Protein AF-T0PVK3-F1 (afdb_monomer)

Radius of gyration: 21.03 Å; Cα contacts (8 Å, |Δi|>4): 359; chains: 1; bounding box: 51×45×70 Å

Mean predicted aligned error: 10.8 Å

Foldseek 3Di:
DDPPPPPPPPLPQDDQQDSVQFAQFKDKDFLDAPDPPDQWHDHPQFIAGPVRDTAWGKAWPDAPPDPDWTKIWIDGPSDPDIWIWTFPDDPPLFKTKIWTDRDPLDWIWMWIDTQLDQKIWIWIQDSVRDTHTAWIGGLVRNMITGGGSYRPVVVSSVSVVRSLVSVSVVLVCVLPVVLVVVVVVCVVVVDPPCVVVSVVSVVVSVVSVVVVSVVSND

Organism: Saprolegnia diclina (strain VS20) (NCBI:txid1156394)

Nearest PDB structures (foldseek):
  4orw-assembly2_B  TM=3.033E-01  e=2.486E+00  Homo sapiens

Structure (mmCIF, N/CA/C/O backbone):
data_AF-T0PVK3-F1
#
_entry.id   AF-T0PVK3-F1
#
loop_
_atom_site.group_PDB
_atom_site.id
_atom_site.type_symbol
_atom_site.label_atom_id
_atom_site.label_alt_id
_atom_site.label_comp_id
_atom_site.label_asym_id
_atom_site.label_entity_id
_atom_site.label_seq_id
_atom_site.pdbx_PDB_ins_code
_atom_site.Cartn_x
_atom_site.Cartn_y
_atom_site.Cartn_z
_atom_site.occupancy
_atom_site.B_iso_or_equiv
_atom_site.auth_seq_id
_atom_site.auth_comp_id
_atom_site.auth_asym_id
_atom_site.auth_atom_id
_atom_site.pdbx_PDB_model_num
ATOM 1 N N . MET A 1 1 ? -18.648 29.831 31.437 1.00 37.00 1 MET A N 1
ATOM 2 C CA . MET A 1 1 ? -18.320 28.408 31.214 1.00 37.00 1 MET A CA 1
ATOM 3 C C . MET A 1 1 ? -18.627 28.083 29.762 1.00 37.00 1 MET A C 1
ATOM 5 O O . MET A 1 1 ? -19.790 28.074 29.389 1.00 37.00 1 MET A O 1
ATOM 9 N N . ARG A 1 2 ? -17.603 27.965 28.909 1.00 31.58 2 ARG A N 1
ATOM 10 C CA . ARG A 1 2 ? -17.780 27.595 27.498 1.00 31.58 2 ARG A CA 1
ATOM 11 C C . ARG A 1 2 ? -17.703 26.075 27.425 1.00 31.58 2 ARG A C 1
ATOM 13 O O . ARG A 1 2 ? -16.647 25.521 27.702 1.00 31.58 2 ARG A O 1
ATOM 20 N N . CYS A 1 3 ? -18.823 25.427 27.113 1.00 31.53 3 CYS A N 1
ATOM 21 C CA . CYS A 1 3 ? -18.815 24.024 26.724 1.00 31.53 3 CYS A CA 1
ATOM 22 C C . CYS A 1 3 ? -18.006 23.936 25.429 1.00 31.53 3 CYS A C 1
ATOM 24 O O . CYS A 1 3 ? -18.431 24.458 24.398 1.00 31.53 3 CYS A O 1
ATOM 26 N N . ALA A 1 4 ? -16.810 23.356 25.506 1.00 33.84 4 ALA A N 1
ATOM 27 C CA . ALA A 1 4 ? -16.108 22.899 24.325 1.00 33.84 4 ALA A CA 1
ATOM 28 C C . ALA A 1 4 ? -16.963 21.773 23.745 1.00 33.84 4 ALA A C 1
ATOM 30 O O . ALA A 1 4 ? -17.030 20.679 24.299 1.00 33.84 4 ALA A O 1
ATOM 31 N N . VAL A 1 5 ? -17.701 22.083 22.683 1.00 35.59 5 VAL A N 1
ATOM 32 C CA . VAL A 1 5 ? -18.226 21.057 21.794 1.00 35.59 5 VAL A CA 1
ATOM 33 C C . VAL A 1 5 ? -16.986 20.440 21.170 1.00 35.59 5 VAL A C 1
ATOM 35 O O . VAL A 1 5 ? -16.404 21.010 20.248 1.00 35.59 5 VAL A O 1
ATOM 38 N N . ASP A 1 6 ? -16.532 19.326 21.742 1.00 35.56 6 ASP A N 1
ATOM 39 C CA . ASP A 1 6 ? -15.639 18.411 21.052 1.00 35.56 6 ASP A CA 1
ATOM 40 C C . ASP A 1 6 ? -16.373 18.040 19.769 1.00 35.56 6 ASP A C 1
ATOM 42 O O . ASP A 1 6 ? -17.359 17.297 19.780 1.00 35.56 6 ASP A O 1
ATOM 46 N N . ILE A 1 7 ? -15.942 18.633 18.656 1.00 38.44 7 ILE A N 1
ATOM 47 C CA . ILE A 1 7 ? -16.346 18.209 17.323 1.00 38.44 7 ILE A CA 1
ATOM 48 C C . ILE A 1 7 ? -15.680 16.851 17.157 1.00 38.44 7 ILE A C 1
ATOM 50 O O . ILE A 1 7 ? -14.566 16.719 16.658 1.00 38.44 7 ILE A O 1
ATOM 54 N N . SER A 1 8 ? -16.350 15.846 17.710 1.00 38.53 8 SER A N 1
ATOM 55 C CA . SER A 1 8 ? -16.034 14.445 17.587 1.00 38.53 8 SER A CA 1
ATOM 56 C C . SER A 1 8 ? -15.974 14.144 16.096 1.00 38.53 8 SER A C 1
ATOM 58 O O . SER A 1 8 ? -17.007 13.907 15.468 1.00 38.53 8 SER A O 1
ATOM 60 N N . ALA A 1 9 ? -14.760 14.150 15.537 1.00 44.50 9 ALA A N 1
ATOM 61 C CA . ALA A 1 9 ? -14.472 13.509 14.265 1.00 44.50 9 ALA A CA 1
ATOM 62 C C . ALA A 1 9 ? -15.161 12.135 14.288 1.00 44.50 9 ALA A C 1
ATOM 64 O O . ALA A 1 9 ? -15.082 11.462 15.331 1.00 44.50 9 ALA A O 1
ATOM 65 N N . PRO A 1 10 ? -15.900 11.763 13.228 1.00 40.53 10 PRO A N 1
ATOM 66 C CA . PRO A 1 10 ? -16.749 10.582 13.244 1.00 40.53 10 PRO A CA 1
ATOM 67 C C . PRO A 1 10 ? -15.906 9.388 13.682 1.00 40.53 10 PRO A C 1
ATOM 69 O O . PRO A 1 10 ? -14.922 9.037 13.035 1.00 40.53 10 PRO A O 1
ATOM 72 N N . ALA A 1 11 ? -16.253 8.828 14.842 1.00 51.12 11 ALA A N 1
ATOM 73 C CA . ALA A 1 11 ? -15.573 7.689 15.435 1.00 51.12 11 ALA A CA 1
ATOM 74 C C . ALA A 1 11 ? -16.023 6.425 14.699 1.00 51.12 11 ALA A C 1
ATOM 76 O O . ALA A 1 11 ? -16.715 5.575 15.252 1.00 51.12 11 ALA A O 1
ATOM 77 N N . VAL A 1 12 ? -15.693 6.333 13.412 1.00 57.34 12 VAL A N 1
ATOM 78 C CA . VAL A 1 12 ? -15.810 5.071 12.696 1.00 57.34 12 VAL A CA 1
ATOM 79 C C . VAL A 1 12 ? -14.639 4.231 13.185 1.00 57.34 12 VAL A C 1
ATOM 81 O O . VAL A 1 12 ? -13.495 4.483 12.818 1.00 57.34 12 VAL A O 1
ATOM 84 N N . SER A 1 13 ? -14.927 3.295 14.090 1.00 59.25 13 SER A N 1
ATOM 85 C CA . SER A 1 13 ? -13.967 2.261 14.460 1.00 59.25 13 SER A CA 1
ATOM 86 C C . SER A 1 13 ? -13.781 1.355 13.251 1.00 59.25 13 SER A C 1
ATOM 88 O O . SER A 1 13 ? -14.723 0.686 12.828 1.00 59.25 13 SER A O 1
ATOM 90 N N . VAL A 1 14 ? -12.592 1.377 12.663 1.00 63.25 14 VAL A N 1
ATOM 91 C CA . VAL A 1 14 ? -12.243 0.567 11.497 1.00 63.25 14 VAL A CA 1
ATOM 92 C C . VAL A 1 14 ? -11.207 -0.439 11.957 1.00 63.25 14 VAL A C 1
ATOM 94 O O . VAL A 1 14 ? -10.009 -0.200 11.832 1.00 63.25 14 VAL A O 1
ATOM 97 N N . ALA A 1 15 ? -11.693 -1.529 12.552 1.00 60.44 15 ALA A N 1
ATOM 98 C CA . ALA A 1 15 ? -10.901 -2.713 12.861 1.00 60.44 15 ALA A CA 1
ATOM 99 C C . ALA A 1 15 ? -10.861 -3.601 11.613 1.00 60.44 15 ALA A C 1
ATOM 101 O O . ALA A 1 15 ? -11.913 -3.992 11.109 1.00 60.44 15 ALA A O 1
ATOM 102 N N . VAL A 1 16 ? -9.665 -3.873 11.093 1.00 69.75 16 VAL A N 1
ATOM 103 C CA . VAL A 1 16 ? -9.482 -4.600 9.826 1.00 69.75 16 VAL A CA 1
ATOM 104 C C . VAL A 1 16 ? -8.765 -5.923 10.064 1.00 69.75 16 VAL A C 1
ATOM 106 O O . VAL A 1 16 ? -9.198 -6.953 9.564 1.00 69.75 16 VAL A O 1
ATOM 109 N N . LEU A 1 17 ? -7.682 -5.892 10.839 1.00 72.06 17 LEU A N 1
ATOM 110 C CA . LEU A 1 17 ? -6.938 -7.062 11.290 1.00 72.06 17 LEU A CA 1
ATOM 111 C C . LEU A 1 17 ? -7.389 -7.478 12.687 1.00 72.06 17 LEU A C 1
ATOM 113 O O . LEU A 1 17 ? -7.793 -8.616 12.889 1.00 72.06 17 LEU A O 1
ATOM 117 N N . ASP A 1 18 ? -7.307 -6.565 13.657 1.00 78.25 18 ASP A N 1
ATOM 118 C CA . ASP A 1 18 ? -7.618 -6.865 15.057 1.00 78.25 18 ASP A CA 1
ATOM 119 C C . ASP A 1 18 ? -7.937 -5.577 15.825 1.00 78.25 18 ASP A C 1
ATOM 121 O O . ASP A 1 18 ? -7.300 -4.536 15.643 1.00 78.25 18 ASP A O 1
ATOM 125 N N . ALA A 1 19 ? -8.913 -5.651 16.731 1.00 78.62 19 ALA A N 1
ATOM 126 C CA . ALA A 1 19 ? -9.311 -4.534 17.581 1.00 78.62 19 ALA A CA 1
ATOM 127 C C . ALA A 1 19 ? -8.162 -4.010 18.466 1.00 78.62 19 ALA A C 1
ATOM 129 O O . ALA A 1 19 ? -8.163 -2.838 18.839 1.00 78.62 19 ALA A O 1
ATOM 130 N N . ARG A 1 20 ? -7.160 -4.840 18.779 1.00 83.00 20 ARG A N 1
ATOM 131 C CA . ARG A 1 20 ? -5.982 -4.455 19.575 1.00 83.00 20 ARG A CA 1
ATOM 132 C C . ARG A 1 20 ? -5.093 -3.420 18.887 1.00 83.00 20 ARG A C 1
ATOM 134 O O . ARG A 1 20 ? -4.375 -2.699 19.572 1.00 83.00 20 ARG A O 1
ATOM 141 N N . PHE A 1 21 ? -5.150 -3.319 17.559 1.00 83.38 21 PHE A N 1
ATOM 142 C CA . PHE A 1 21 ? -4.376 -2.336 16.794 1.00 83.38 21 PHE A CA 1
ATOM 143 C C . PHE A 1 21 ? -5.151 -1.041 16.525 1.00 83.38 21 PHE A C 1
ATOM 145 O O . PHE A 1 21 ? -4.628 -0.133 15.874 1.00 83.38 21 PHE A O 1
ATOM 152 N N . VAL A 1 22 ? -6.385 -0.932 17.025 1.00 84.69 22 VAL A N 1
ATOM 153 C CA . VAL A 1 22 ? -7.201 0.274 16.900 1.00 84.69 22 VAL A CA 1
ATOM 154 C C . VAL A 1 22 ? -6.682 1.349 17.849 1.00 84.69 22 VAL A C 1
ATOM 156 O O . VAL 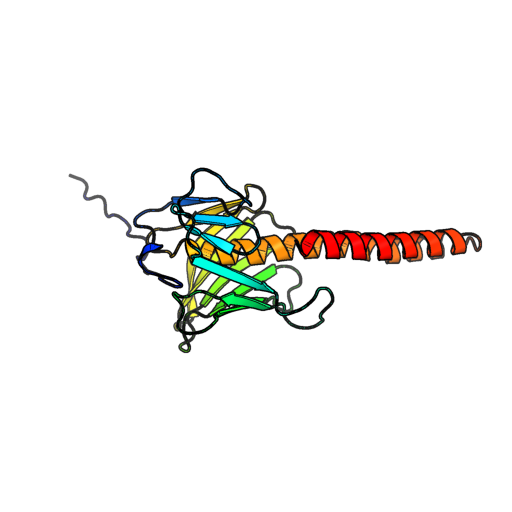A 1 22 ? -6.647 1.180 19.068 1.00 84.69 22 VAL A O 1
ATOM 159 N N . LEU A 1 23 ? -6.287 2.489 17.287 1.00 84.06 23 LEU A N 1
ATOM 160 C CA . LEU A 1 23 ? -5.708 3.577 18.067 1.00 84.06 23 LEU A CA 1
ATOM 161 C C . LEU A 1 23 ? -6.763 4.321 18.894 1.00 84.06 23 LEU A C 1
ATOM 163 O O . LEU A 1 23 ? -7.748 4.830 18.360 1.00 84.06 23 LEU A O 1
ATOM 167 N N . ALA A 1 24 ? -6.508 4.484 20.193 1.00 82.56 24 ALA A N 1
ATOM 168 C CA . ALA A 1 24 ? -7.369 5.270 21.084 1.00 82.56 24 ALA A CA 1
ATOM 169 C C . ALA A 1 24 ? -7.310 6.787 20.804 1.00 82.56 24 ALA A C 1
ATOM 171 O O . ALA A 1 24 ? -8.248 7.521 21.116 1.00 82.56 24 ALA A O 1
ATOM 172 N N . ALA A 1 25 ? -6.217 7.264 20.205 1.00 84.94 25 ALA A N 1
ATOM 173 C CA . ALA A 1 25 ? -5.981 8.668 19.892 1.00 84.94 25 ALA A CA 1
ATOM 174 C C . ALA A 1 25 ? -5.278 8.817 18.539 1.00 84.94 25 ALA A C 1
ATOM 176 O O . ALA A 1 25 ? -4.693 7.869 18.018 1.00 84.94 25 ALA A O 1
ATOM 177 N N . LYS A 1 26 ? -5.311 10.032 17.987 1.00 87.81 26 LYS A N 1
ATOM 178 C CA . LYS A 1 26 ? -4.560 10.378 16.779 1.00 87.81 26 LYS A CA 1
ATOM 179 C C . LYS A 1 26 ? -3.067 10.131 17.004 1.00 87.81 26 LYS A C 1
ATOM 181 O O . LYS A 1 26 ? -2.505 10.647 17.968 1.00 87.81 26 LYS A O 1
ATOM 186 N N . ALA A 1 27 ? -2.429 9.383 16.110 1.00 87.88 27 ALA A N 1
ATOM 187 C CA . ALA A 1 27 ? -1.014 9.036 16.225 1.00 87.88 27 ALA A CA 1
ATOM 188 C C . ALA A 1 27 ? -0.298 9.162 14.881 1.00 87.88 27 ALA A C 1
ATOM 190 O O . ALA A 1 27 ? -0.911 9.063 13.819 1.00 87.88 27 ALA A O 1
ATOM 191 N N . THR A 1 28 ? 1.015 9.382 14.928 1.00 89.38 28 THR A N 1
ATOM 192 C CA . THR A 1 28 ? 1.876 9.300 13.745 1.00 89.38 28 THR A CA 1
ATOM 193 C C . THR A 1 28 ? 2.802 8.108 13.899 1.00 89.38 28 THR A C 1
ATOM 195 O O . THR A 1 28 ? 3.539 8.031 14.876 1.00 89.38 28 THR A O 1
ATOM 198 N N . LEU A 1 29 ? 2.747 7.190 12.940 1.00 88.56 29 LEU A N 1
ATOM 199 C CA . LEU A 1 29 ? 3.542 5.965 12.911 1.00 88.56 29 LEU A CA 1
ATOM 200 C C . LEU A 1 29 ? 4.510 5.997 11.733 1.00 88.56 29 LEU A C 1
ATOM 202 O O . LEU A 1 29 ? 4.294 6.727 10.763 1.00 88.56 29 LEU A O 1
ATOM 206 N N . SER A 1 30 ? 5.575 5.205 11.809 1.00 85.62 30 SER A N 1
ATOM 207 C CA . SER A 1 30 ? 6.495 5.003 10.696 1.00 85.62 30 SER A CA 1
ATOM 208 C C . SER A 1 30 ? 6.128 3.726 9.959 1.00 85.62 30 SER A C 1
ATOM 210 O O . SER A 1 30 ? 5.816 2.701 10.552 1.00 85.62 30 SER A O 1
ATOM 212 N N . PHE A 1 31 ? 6.209 3.783 8.641 1.00 84.69 31 PHE A N 1
ATOM 213 C CA . PHE A 1 31 ? 6.270 2.606 7.789 1.00 84.69 31 PHE A CA 1
ATOM 214 C C . PHE A 1 31 ? 7.658 2.515 7.139 1.00 84.69 31 PHE A C 1
ATOM 216 O O . PHE A 1 31 ? 7.783 2.059 6.009 1.00 84.69 31 PHE A O 1
ATOM 223 N N . ALA A 1 32 ? 8.715 2.979 7.803 1.00 82.38 32 ALA A N 1
ATOM 224 C CA . ALA A 1 32 ? 10.089 2.689 7.398 1.00 82.38 32 ALA A CA 1
ATOM 225 C C . ALA A 1 32 ? 10.458 1.235 7.718 1.00 82.38 32 ALA A C 1
ATOM 227 O O . ALA A 1 32 ? 9.917 0.652 8.663 1.00 82.38 32 ALA A O 1
ATOM 228 N N . ASP A 1 33 ? 11.336 0.626 6.909 1.00 77.62 33 ASP A N 1
ATOM 229 C CA . ASP A 1 33 ? 11.856 -0.714 7.220 1.00 77.62 33 ASP A CA 1
ATOM 230 C C . ASP A 1 33 ? 12.705 -0.637 8.475 1.00 77.62 33 ASP A C 1
ATOM 232 O O . ASP A 1 33 ? 13.526 0.270 8.602 1.00 77.62 33 ASP A O 1
ATOM 236 N N . ASP A 1 34 ? 12.458 -1.569 9.397 1.00 77.81 34 ASP A N 1
ATOM 237 C CA . ASP A 1 34 ? 13.162 -1.661 10.676 1.00 77.81 34 ASP A CA 1
ATOM 238 C C . ASP A 1 34 ? 13.093 -0.364 11.509 1.00 77.81 34 ASP A C 1
ATOM 240 O O . ASP A 1 34 ? 14.043 -0.001 12.205 1.00 77.81 34 ASP A O 1
ATOM 244 N N . ALA A 1 35 ? 11.959 0.348 11.450 1.00 75.44 35 ALA A N 1
ATOM 245 C CA . ALA A 1 35 ? 11.703 1.504 12.305 1.00 75.44 35 ALA A CA 1
ATOM 246 C C . ALA A 1 35 ? 11.738 1.089 13.786 1.00 75.44 35 ALA A C 1
ATOM 248 O O . ALA A 1 35 ? 10.807 0.459 14.285 1.00 75.44 35 ALA A O 1
ATOM 249 N N . GLN A 1 36 ? 12.822 1.429 14.482 1.00 62.50 36 GLN A N 1
ATOM 250 C CA . GLN A 1 36 ? 12.965 1.153 15.909 1.00 62.50 36 GLN A CA 1
ATOM 251 C C . GLN A 1 36 ? 11.991 2.021 16.729 1.00 62.50 36 GLN A C 1
ATOM 253 O O . GLN A 1 36 ? 11.562 3.080 16.273 1.00 62.50 36 GLN A O 1
ATOM 258 N N . GLU A 1 37 ? 11.650 1.559 17.937 1.00 59.34 37 GLU A N 1
ATOM 259 C CA . GLU A 1 37 ? 10.815 2.274 18.925 1.00 59.34 37 GLU A CA 1
ATOM 260 C C . GLU A 1 37 ? 9.307 2.355 18.617 1.00 59.34 37 GLU A C 1
ATOM 262 O O . GLU A 1 37 ? 8.605 3.221 19.139 1.00 59.34 37 GLU A O 1
ATOM 267 N N . GLN A 1 38 ? 8.775 1.442 17.801 1.00 68.25 38 GLN A N 1
ATOM 268 C CA . GLN A 1 38 ? 7.344 1.404 17.476 1.00 68.25 38 GLN A CA 1
ATOM 269 C C . GLN A 1 38 ? 6.687 0.110 17.938 1.00 68.25 38 GLN A C 1
ATOM 271 O O . GLN A 1 38 ? 7.310 -0.946 17.952 1.00 68.25 38 GLN A O 1
ATOM 276 N N . SER A 1 39 ? 5.401 0.194 18.287 1.00 77.38 39 SER A N 1
ATOM 277 C CA . SER A 1 39 ? 4.595 -0.974 18.657 1.00 77.38 39 SER A CA 1
ATOM 278 C C . SER A 1 39 ? 4.328 -1.924 17.487 1.00 77.38 39 SER A C 1
ATOM 280 O O . SER A 1 39 ? 3.894 -3.051 17.702 1.00 77.38 39 SER A O 1
ATOM 282 N N . LEU A 1 40 ? 4.563 -1.463 16.257 1.00 81.94 40 LEU A N 1
ATOM 283 C CA . LEU A 1 40 ? 4.422 -2.227 15.027 1.00 81.94 40 LEU A CA 1
ATOM 284 C C . LEU A 1 40 ? 5.625 -1.949 14.128 1.00 81.94 40 LEU A C 1
ATOM 286 O O . LEU A 1 40 ? 5.878 -0.800 13.765 1.00 81.94 40 LEU A O 1
ATOM 290 N N . VAL A 1 41 ? 6.345 -3.000 13.745 1.00 83.75 41 VAL A N 1
ATOM 291 C CA . VAL A 1 41 ? 7.550 -2.911 12.913 1.00 83.75 41 VAL A CA 1
ATOM 292 C C . VAL A 1 41 ? 7.372 -3.777 11.680 1.00 83.75 41 VAL A C 1
ATOM 294 O O . VAL A 1 41 ? 7.081 -4.966 11.775 1.00 83.75 41 VAL A O 1
ATOM 297 N N . TYR A 1 42 ? 7.558 -3.189 10.501 1.00 80.62 42 TYR A N 1
ATOM 298 C CA . TYR A 1 42 ? 7.549 -3.936 9.248 1.00 80.62 42 TYR A CA 1
ATOM 299 C C . TYR A 1 42 ? 8.981 -4.213 8.798 1.00 80.62 42 TYR A C 1
ATOM 301 O O . TYR A 1 42 ? 9.765 -3.278 8.608 1.00 80.62 42 TYR A O 1
ATOM 309 N N . SER A 1 43 ? 9.301 -5.489 8.597 1.00 80.69 43 SER A N 1
ATOM 310 C CA . SER A 1 43 ? 10.592 -5.933 8.081 1.00 80.69 43 SER A CA 1
ATOM 311 C C . SER A 1 43 ? 10.462 -7.250 7.323 1.00 80.69 43 SER A C 1
ATOM 313 O O . SER A 1 43 ? 9.651 -8.110 7.659 1.00 80.69 43 SER A O 1
ATOM 315 N N . ARG A 1 44 ? 11.251 -7.415 6.253 1.00 80.44 44 ARG A N 1
ATOM 316 C CA . ARG A 1 44 ? 11.292 -8.648 5.436 1.00 80.44 44 ARG A CA 1
ATOM 317 C C . ARG A 1 44 ? 9.911 -9.172 5.019 1.00 80.44 44 ARG A C 1
ATOM 319 O O . ARG A 1 44 ? 9.684 -10.377 5.007 1.00 80.44 44 ARG A O 1
ATOM 326 N N . LYS A 1 45 ? 9.007 -8.258 4.648 1.00 82.69 45 LYS A N 1
ATOM 327 C CA . LYS A 1 45 ? 7.621 -8.545 4.227 1.00 82.69 45 LYS A CA 1
ATOM 328 C C . LYS A 1 45 ? 6.667 -8.981 5.338 1.00 82.69 45 LYS A C 1
ATOM 330 O O . LYS A 1 45 ? 5.522 -9.308 5.050 1.00 82.69 45 LYS A O 1
ATOM 335 N N . THR A 1 46 ? 7.098 -8.912 6.587 1.00 86.00 46 THR A N 1
ATOM 336 C CA . THR A 1 46 ? 6.293 -9.271 7.747 1.00 86.00 46 THR A CA 1
ATOM 337 C C . THR A 1 46 ? 6.123 -8.052 8.646 1.00 86.00 46 THR A C 1
ATOM 339 O O . THR A 1 46 ? 7.081 -7.345 8.955 1.00 86.00 46 THR A O 1
ATOM 342 N N . LEU A 1 47 ? 4.890 -7.794 9.067 1.00 88.38 47 LEU A N 1
ATOM 343 C CA . LEU A 1 47 ? 4.561 -6.870 10.140 1.00 88.38 47 LEU A CA 1
ATOM 344 C C . LEU A 1 47 ? 4.629 -7.623 11.469 1.00 88.38 47 LEU A C 1
ATOM 346 O O . LEU A 1 47 ? 4.022 -8.686 11.608 1.00 88.38 47 LEU A O 1
ATOM 350 N N . ARG A 1 48 ? 5.356 -7.069 12.436 1.00 88.94 48 ARG A N 1
ATOM 351 C CA . ARG A 1 48 ? 5.534 -7.629 13.776 1.00 88.94 48 ARG A CA 1
ATOM 352 C C . ARG A 1 48 ? 5.076 -6.653 14.848 1.00 88.94 48 ARG A C 1
ATOM 354 O O . ARG A 1 48 ? 5.146 -5.445 14.628 1.00 88.94 48 ARG A O 1
ATOM 361 N N . ASP A 1 49 ? 4.612 -7.178 15.975 1.00 87.06 49 ASP A N 1
ATOM 362 C CA . ASP A 1 49 ? 4.284 -6.385 17.164 1.00 87.06 49 ASP A CA 1
ATOM 363 C C . ASP A 1 49 ? 5.542 -6.031 17.985 1.00 87.06 49 ASP A C 1
ATOM 365 O O . ASP A 1 49 ? 6.671 -6.359 17.601 1.00 87.06 49 ASP A O 1
ATOM 369 N N . ALA A 1 50 ? 5.350 -5.324 19.103 1.00 82.38 50 ALA A N 1
ATOM 370 C CA . ALA A 1 50 ? 6.424 -4.890 19.997 1.00 82.38 50 ALA A CA 1
ATOM 371 C C . ALA A 1 50 ? 7.180 -6.074 20.622 1.00 82.38 50 ALA A C 1
ATOM 373 O O . ALA A 1 50 ? 8.375 -5.984 20.901 1.00 82.38 50 ALA A O 1
ATOM 374 N N . GLU A 1 51 ? 6.479 -7.187 20.825 1.00 83.25 51 GLU A N 1
ATOM 375 C CA . GLU A 1 51 ? 6.997 -8.441 21.358 1.00 83.25 51 GLU A CA 1
ATOM 376 C C . GLU A 1 51 ? 7.729 -9.275 20.290 1.00 83.25 51 GLU A C 1
ATOM 378 O O . GLU A 1 51 ? 8.399 -10.258 20.612 1.00 83.25 51 GLU A O 1
ATOM 383 N N . GLY A 1 52 ? 7.652 -8.866 19.021 1.00 81.50 52 GLY A N 1
ATOM 384 C CA . GLY A 1 52 ? 8.292 -9.521 17.886 1.00 81.50 52 GLY A CA 1
ATOM 385 C C . GLY A 1 52 ? 7.477 -10.662 17.275 1.00 81.50 52 GLY A C 1
ATOM 386 O O . GLY A 1 52 ? 8.001 -11.364 16.402 1.00 81.50 52 GLY A O 1
ATOM 387 N N . ASN A 1 53 ? 6.221 -10.842 17.687 1.00 85.44 53 ASN A N 1
ATOM 388 C CA . ASN A 1 53 ? 5.310 -11.805 17.086 1.00 85.44 53 ASN A CA 1
ATOM 389 C C . ASN A 1 53 ? 4.882 -11.337 15.698 1.00 85.44 53 ASN A C 1
ATOM 391 O O . ASN A 1 53 ? 4.727 -10.147 15.428 1.00 85.44 53 ASN A O 1
ATOM 395 N N . GLU A 1 54 ? 4.653 -12.295 14.810 1.00 88.44 54 GLU A N 1
ATOM 396 C CA . GLU A 1 54 ? 4.132 -12.031 13.478 1.00 88.44 54 GLU A CA 1
ATOM 397 C C . GLU A 1 54 ? 2.650 -11.640 13.538 1.00 88.44 54 GLU A C 1
ATOM 399 O O . GLU A 1 54 ? 1.801 -12.421 13.964 1.00 88.44 54 GLU A O 1
ATOM 404 N N . VAL A 1 55 ? 2.348 -10.422 13.086 1.00 88.75 55 VAL A N 1
ATOM 405 C CA . VAL A 1 55 ? 0.980 -9.902 12.971 1.00 88.75 55 VAL A CA 1
ATOM 406 C C . VAL A 1 55 ? 0.410 -10.239 11.602 1.00 88.75 55 VAL A C 1
ATOM 408 O O . VAL A 1 55 ? -0.718 -10.715 11.502 1.00 88.75 55 VAL A O 1
ATOM 411 N N . ALA A 1 56 ? 1.174 -9.986 10.541 1.00 88.88 56 ALA A N 1
ATOM 412 C CA . ALA A 1 56 ? 0.758 -10.265 9.173 1.00 88.88 56 ALA A CA 1
ATOM 413 C C . ALA A 1 56 ? 1.963 -10.353 8.235 1.00 88.88 56 ALA A C 1
ATOM 415 O O . ALA A 1 56 ? 2.929 -9.608 8.391 1.00 88.88 56 ALA A O 1
ATOM 416 N N . THR A 1 57 ? 1.866 -11.181 7.204 1.00 88.38 57 THR A N 1
ATOM 417 C CA . THR A 1 57 ? 2.838 -11.266 6.117 1.00 88.38 57 THR A CA 1
ATOM 418 C C . THR A 1 57 ? 2.217 -10.777 4.815 1.00 88.38 57 THR A C 1
ATOM 420 O O . THR A 1 57 ? 1.076 -11.089 4.482 1.00 88.38 57 THR A O 1
ATOM 423 N N . LEU A 1 58 ? 2.978 -9.972 4.078 1.00 87.44 58 LEU A N 1
ATOM 424 C CA . LEU A 1 58 ? 2.585 -9.383 2.809 1.00 87.44 58 LEU A CA 1
ATOM 425 C C . LEU A 1 58 ? 3.304 -10.093 1.662 1.00 87.44 58 LEU A C 1
ATOM 427 O O . LEU A 1 58 ? 4.532 -10.096 1.572 1.00 87.44 58 LEU A O 1
ATOM 431 N N . ARG A 1 59 ? 2.547 -10.638 0.716 1.00 85.81 59 ARG A N 1
ATOM 432 C CA . ARG A 1 59 ? 3.095 -11.318 -0.455 1.00 85.81 59 ARG A CA 1
ATOM 433 C C . ARG A 1 59 ? 2.496 -10.755 -1.731 1.00 85.81 59 ARG A C 1
ATOM 435 O O . ARG A 1 59 ? 1.292 -10.765 -1.925 1.00 85.81 59 ARG A O 1
ATOM 442 N N . ARG A 1 60 ? 3.343 -10.319 -2.658 1.00 80.00 60 ARG A N 1
ATOM 443 C CA . ARG A 1 60 ? 2.905 -9.937 -4.007 1.00 80.00 60 ARG A CA 1
ATOM 444 C C . ARG A 1 60 ? 2.554 -11.194 -4.810 1.00 80.00 60 ARG A C 1
ATOM 446 O O . ARG A 1 60 ? 3.366 -12.123 -4.8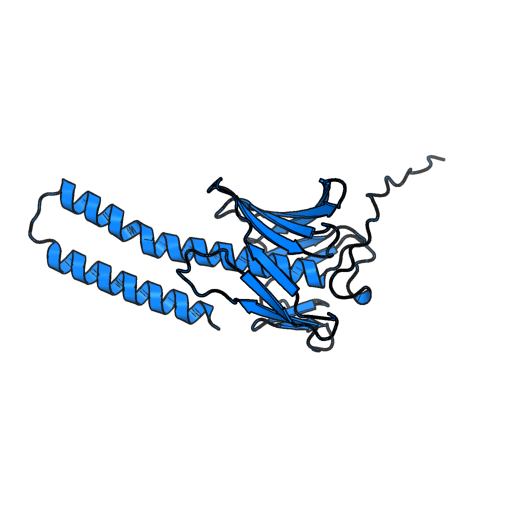50 1.00 80.00 60 ARG A O 1
ATOM 453 N N . THR A 1 61 ? 1.382 -11.234 -5.439 1.00 74.69 61 THR A N 1
ATOM 454 C CA . THR A 1 61 ? 0.937 -12.386 -6.251 1.00 74.69 61 THR A CA 1
ATOM 455 C C . THR A 1 61 ? 1.308 -12.253 -7.718 1.00 74.69 61 THR A C 1
ATOM 457 O O . THR A 1 61 ? 1.600 -13.249 -8.375 1.00 74.69 61 THR A O 1
ATOM 460 N N . THR A 1 62 ? 1.362 -11.028 -8.229 1.00 65.88 62 THR A N 1
ATOM 461 C CA . THR A 1 62 ? 1.710 -10.738 -9.622 1.00 65.88 62 THR A CA 1
ATOM 462 C C . THR A 1 62 ? 3.166 -10.288 -9.743 1.00 65.88 62 THR A C 1
ATOM 464 O O . THR A 1 62 ? 3.640 -9.454 -8.972 1.00 65.88 62 THR A O 1
ATOM 467 N N . GLY A 1 63 ? 3.897 -10.847 -10.710 1.00 53.16 63 GLY A N 1
ATOM 468 C CA . GLY A 1 63 ? 5.288 -10.476 -10.985 1.00 53.16 63 GLY A CA 1
ATOM 469 C C . GLY A 1 63 ? 5.437 -9.090 -11.625 1.00 53.16 63 GLY A C 1
ATOM 470 O O . GLY A 1 63 ? 4.484 -8.528 -12.163 1.00 53.16 63 GLY A O 1
ATOM 471 N N . VAL A 1 64 ? 6.662 -8.554 -11.596 1.00 44.66 64 VAL A N 1
ATOM 472 C CA . VAL A 1 64 ? 7.036 -7.342 -12.348 1.00 44.66 64 VAL A CA 1
ATOM 473 C C . VAL A 1 64 ? 6.826 -7.605 -13.848 1.00 44.66 64 VAL A C 1
ATOM 475 O O . VAL A 1 64 ? 7.150 -8.695 -14.316 1.00 44.66 64 VAL A O 1
ATOM 478 N N . CYS A 1 65 ? 6.289 -6.618 -14.575 1.00 39.41 65 CYS A N 1
ATOM 479 C CA . CYS A 1 65 ? 5.893 -6.689 -15.995 1.00 39.41 65 CYS A CA 1
ATOM 480 C C . CYS A 1 65 ? 4.589 -7.449 -16.301 1.00 39.41 65 CYS A C 1
ATOM 482 O O . CYS A 1 65 ? 4.335 -7.767 -17.462 1.00 39.41 65 CYS A O 1
ATOM 484 N N . SER A 1 66 ? 3.740 -7.711 -15.303 1.00 43.34 66 SER A N 1
ATOM 485 C CA . SER A 1 66 ? 2.373 -8.154 -15.585 1.00 43.34 66 SER A CA 1
ATOM 486 C C . SER A 1 66 ? 1.533 -7.000 -16.137 1.00 43.34 66 SER A C 1
ATOM 488 O O . SER A 1 66 ? 1.556 -5.899 -15.593 1.00 43.34 66 SER A O 1
ATOM 490 N N . THR A 1 67 ? 0.767 -7.253 -17.198 1.00 44.16 67 THR A N 1
ATOM 491 C CA . THR A 1 67 ? -0.293 -6.353 -17.685 1.00 44.16 67 THR A CA 1
ATOM 492 C C . THR A 1 67 ? -1.563 -6.427 -16.830 1.00 44.16 67 THR A C 1
ATOM 494 O O . THR A 1 67 ? -2.521 -5.709 -17.105 1.00 44.16 67 THR A O 1
ATOM 497 N N . SER A 1 68 ? -1.593 -7.313 -15.829 1.00 55.22 68 SER A N 1
ATOM 498 C CA . SER A 1 68 ? -2.708 -7.471 -14.898 1.00 55.22 68 SER A CA 1
ATOM 499 C C . SER A 1 68 ? -2.628 -6.491 -13.732 1.00 55.22 68 SER A C 1
ATOM 501 O O . SER A 1 68 ? -1.538 -6.064 -13.345 1.00 55.22 68 SER A O 1
ATOM 503 N N . ASP A 1 69 ? -3.779 -6.241 -13.111 1.00 66.50 69 ASP A N 1
ATOM 504 C CA . ASP A 1 69 ? -3.868 -5.496 -11.860 1.00 66.50 69 ASP A CA 1
ATOM 505 C C . ASP A 1 69 ? -2.939 -6.112 -10.808 1.00 66.50 69 ASP A C 1
ATOM 507 O O . ASP A 1 69 ? -2.958 -7.317 -10.533 1.00 66.50 69 ASP A O 1
ATOM 511 N N . GLU A 1 70 ? -2.070 -5.275 -10.253 1.00 75.69 70 GLU A N 1
ATOM 512 C CA . GLU A 1 70 ? -1.142 -5.684 -9.214 1.00 75.69 70 GLU A CA 1
ATOM 513 C C . GLU A 1 70 ? -1.914 -6.056 -7.947 1.00 75.69 70 GLU A C 1
ATOM 515 O O . GLU A 1 70 ? -2.724 -5.273 -7.453 1.00 75.69 70 GLU A O 1
ATOM 520 N N . THR A 1 71 ? -1.647 -7.243 -7.408 1.00 82.75 71 THR A N 1
ATOM 521 C CA . THR A 1 71 ? -2.328 -7.732 -6.205 1.00 82.75 71 THR A CA 1
ATOM 522 C C . THR A 1 71 ? -1.317 -8.162 -5.141 1.00 82.75 71 THR A C 1
ATOM 524 O O . THR A 1 71 ? -0.255 -8.726 -5.434 1.00 82.75 71 THR A O 1
ATOM 527 N N . PHE A 1 72 ? -1.648 -7.876 -3.883 1.00 86.25 72 PHE A N 1
ATOM 528 C CA . PHE A 1 72 ? -0.901 -8.302 -2.707 1.00 86.25 72 PHE A CA 1
ATOM 529 C C . PHE A 1 72 ? -1.809 -9.108 -1.783 1.00 86.25 72 PHE A C 1
ATOM 531 O O . PHE A 1 72 ? -2.873 -8.639 -1.391 1.00 86.25 72 PHE A O 1
ATOM 538 N N . LEU A 1 73 ? -1.360 -10.300 -1.408 1.00 88.06 73 LEU A N 1
ATOM 539 C CA . LEU A 1 73 ? -1.966 -11.114 -0.368 1.00 88.06 73 LEU A CA 1
ATOM 540 C C . LEU A 1 73 ? -1.431 -10.701 0.998 1.00 88.06 73 LEU A C 1
ATOM 542 O O . LEU A 1 73 ? -0.223 -10.546 1.187 1.00 88.06 73 LEU A O 1
ATOM 546 N N . VAL A 1 74 ? -2.348 -10.553 1.940 1.00 88.19 74 VAL A N 1
ATOM 547 C CA . VAL A 1 74 ? -2.091 -10.379 3.362 1.00 88.19 74 VAL A CA 1
ATOM 548 C C . VAL A 1 74 ? -2.484 -11.676 4.055 1.00 88.19 74 VAL A C 1
ATOM 550 O O . VAL A 1 74 ? -3.659 -12.037 4.107 1.00 88.19 74 VAL A O 1
ATOM 553 N N . GLU A 1 75 ? -1.494 -12.376 4.590 1.00 88.75 75 GLU A N 1
ATOM 554 C CA . GLU A 1 75 ? -1.675 -13.585 5.388 1.00 88.75 75 GLU A CA 1
ATOM 555 C C . GLU A 1 75 ? -1.514 -13.221 6.868 1.00 88.75 75 GLU A C 1
ATOM 557 O O . GLU A 1 75 ? -0.548 -12.569 7.253 1.00 88.75 75 GLU A O 1
ATOM 562 N N . SER A 1 76 ? -2.471 -13.601 7.710 1.00 87.00 76 SER A N 1
ATOM 563 C CA . SER A 1 76 ? -2.420 -13.361 9.154 1.00 87.00 76 SER A CA 1
ATOM 564 C C . SER A 1 76 ? -3.256 -14.412 9.870 1.00 87.00 76 SER A C 1
ATOM 566 O O . SER A 1 76 ? -4.336 -14.757 9.397 1.00 87.00 76 SER A O 1
ATOM 568 N N . ALA A 1 77 ? -2.801 -14.871 11.037 1.00 84.56 77 ALA A N 1
ATOM 569 C CA . ALA A 1 77 ? -3.594 -15.738 11.911 1.00 84.56 77 ALA A CA 1
ATOM 570 C C . ALA A 1 77 ? -4.833 -15.031 12.500 1.00 84.56 77 ALA A C 1
ATOM 572 O O . ALA A 1 77 ? -5.711 -15.686 13.055 1.00 84.56 77 ALA A O 1
ATOM 573 N N . LEU A 1 78 ? -4.894 -13.699 12.396 1.00 82.50 78 LEU A N 1
ATOM 574 C CA . LEU A 1 78 ? -6.001 -12.867 12.874 1.00 82.50 78 LEU A CA 1
ATOM 575 C C . LEU A 1 78 ? -7.116 -12.734 11.827 1.00 82.50 78 LEU A C 1
ATOM 577 O O . LEU A 1 78 ? -8.218 -12.297 12.146 1.00 82.50 78 LEU A O 1
ATOM 581 N N . LEU A 1 79 ? -6.847 -13.140 10.584 1.00 79.94 79 LEU A N 1
ATOM 582 C CA . LEU A 1 79 ? -7.825 -13.167 9.505 1.00 79.94 79 LEU A CA 1
ATOM 583 C C . LEU A 1 79 ? -8.361 -14.590 9.326 1.00 79.94 79 LEU A C 1
ATOM 585 O O . LEU A 1 79 ? -7.607 -15.559 9.340 1.00 79.94 79 LEU A O 1
ATOM 589 N N . ALA A 1 80 ? -9.669 -14.718 9.094 1.00 78.19 80 ALA A N 1
ATOM 590 C CA . ALA A 1 80 ? -10.290 -16.015 8.809 1.00 78.19 80 ALA A CA 1
ATOM 591 C C . ALA A 1 80 ? -9.797 -16.629 7.483 1.00 78.19 80 ALA A C 1
ATOM 593 O O . ALA A 1 80 ? -9.780 -17.847 7.323 1.00 78.19 80 ALA A O 1
ATOM 594 N N . GLN A 1 81 ? -9.399 -15.779 6.537 1.00 79.94 81 GLN A N 1
ATOM 595 C CA . GLN A 1 81 ? -8.837 -16.146 5.244 1.00 79.94 81 GLN A CA 1
ATOM 596 C C . GLN A 1 81 ? -7.844 -15.065 4.791 1.00 79.94 81 GLN A C 1
ATOM 598 O O . GLN A 1 81 ? -7.973 -13.918 5.231 1.00 79.94 81 GLN A O 1
ATOM 603 N N . PRO A 1 82 ? -6.875 -15.388 3.916 1.00 82.44 82 PRO A N 1
ATOM 604 C CA . PRO A 1 82 ? -5.981 -14.388 3.346 1.00 82.44 82 PRO A CA 1
ATOM 605 C C . PRO A 1 82 ? -6.771 -13.251 2.696 1.00 82.44 82 PRO A C 1
ATOM 607 O O . PRO A 1 82 ? -7.732 -13.494 1.964 1.00 82.44 82 PRO A O 1
ATOM 610 N N . ALA A 1 83 ? -6.370 -12.013 2.971 1.00 86.56 83 ALA A N 1
ATOM 611 C CA . ALA A 1 83 ? -7.013 -10.837 2.403 1.00 86.56 83 ALA A CA 1
ATOM 612 C C . ALA A 1 83 ? -6.216 -10.287 1.218 1.00 86.56 83 ALA A C 1
ATOM 614 O O . ALA A 1 83 ? -4.997 -10.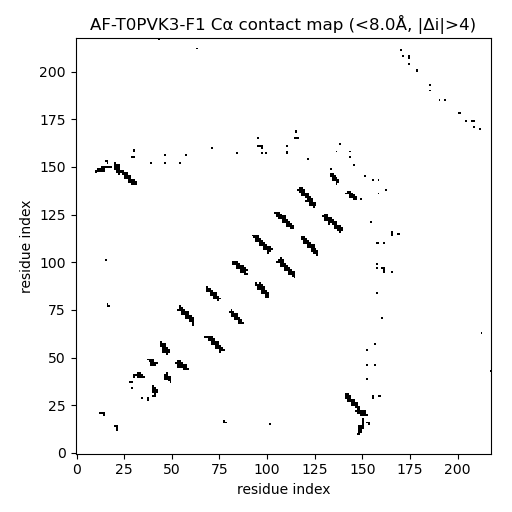426 1.154 1.00 86.56 83 ALA A O 1
ATOM 615 N N . GLU A 1 84 ? -6.903 -9.630 0.288 1.00 88.50 84 GLU A N 1
ATOM 616 C CA . GLU A 1 84 ? -6.294 -9.087 -0.925 1.00 88.50 84 GLU A CA 1
ATOM 617 C C . GLU A 1 84 ? -6.306 -7.557 -0.921 1.00 88.50 84 GLU A C 1
ATOM 619 O O . GLU A 1 84 ? -7.340 -6.910 -0.724 1.00 88.50 84 GLU A O 1
ATOM 624 N N . ILE A 1 85 ? -5.134 -6.982 -1.184 1.00 88.94 85 ILE A N 1
ATOM 625 C CA . ILE A 1 85 ? -4.952 -5.573 -1.512 1.00 88.94 85 ILE A CA 1
ATOM 626 C C . ILE A 1 85 ? -4.740 -5.490 -3.020 1.00 88.94 85 ILE A C 1
ATOM 628 O O . ILE A 1 85 ? -3.729 -5.964 -3.543 1.00 88.94 85 ILE A O 1
ATOM 632 N N . VAL A 1 86 ? -5.684 -4.863 -3.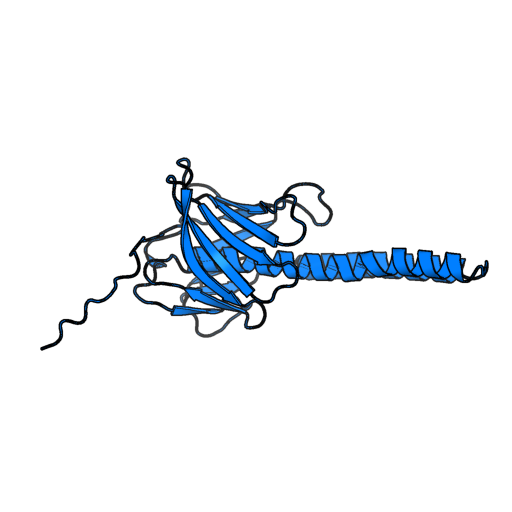711 1.00 87.62 86 VAL A N 1
ATOM 633 C CA . VAL A 1 86 ? -5.708 -4.775 -5.171 1.00 87.62 86 VAL A CA 1
ATOM 634 C C . VAL A 1 86 ? -5.355 -3.362 -5.605 1.00 87.62 86 VAL A C 1
ATOM 636 O O . VAL A 1 86 ? -5.863 -2.370 -5.071 1.00 87.62 86 VAL A O 1
ATOM 639 N N . ASN A 1 87 ? -4.482 -3.256 -6.597 1.00 84.12 87 ASN A N 1
ATOM 640 C CA . ASN A 1 87 ? -4.234 -2.018 -7.304 1.00 84.12 87 ASN A CA 1
ATOM 641 C C . ASN A 1 87 ? -5.423 -1.730 -8.230 1.00 84.12 87 ASN A C 1
ATOM 643 O O . ASN A 1 87 ? -5.595 -2.362 -9.264 1.00 84.12 87 ASN A O 1
ATOM 647 N N . THR A 1 88 ? -6.244 -0.755 -7.856 1.00 78.38 88 THR A N 1
ATOM 648 C CA . THR A 1 88 ? -7.432 -0.329 -8.611 1.00 78.38 88 THR A CA 1
ATOM 649 C C . THR A 1 88 ? -7.192 1.011 -9.290 1.00 78.38 88 THR A C 1
ATOM 651 O O . THR A 1 88 ? -8.055 1.895 -9.286 1.00 78.38 88 THR A O 1
ATOM 654 N N . THR A 1 89 ? -5.976 1.225 -9.785 1.00 73.75 89 THR A N 1
ATOM 655 C CA . THR A 1 89 ? -5.632 2.446 -10.508 1.00 73.75 89 THR A CA 1
ATOM 656 C C . THR A 1 89 ? -6.488 2.534 -11.763 1.00 73.75 89 THR A C 1
ATOM 658 O O . THR A 1 89 ? -6.417 1.690 -12.648 1.00 73.75 89 THR A O 1
ATOM 661 N N . GLY A 1 90 ? -7.352 3.547 -11.815 1.00 58.41 90 GLY A N 1
ATOM 662 C CA . GLY A 1 90 ? -8.197 3.775 -12.979 1.00 58.41 90 GLY A CA 1
ATOM 663 C C . GLY A 1 90 ? -7.389 4.232 -14.196 1.00 58.41 90 GLY A C 1
ATOM 664 O O . GLY A 1 90 ? -6.208 4.556 -14.110 1.00 58.41 90 GLY A O 1
ATOM 665 N N . TRP A 1 91 ? -8.081 4.375 -15.325 1.00 43.03 91 TRP A N 1
ATOM 666 C CA . TRP A 1 91 ? -7.523 4.864 -16.593 1.00 43.03 91 TRP A CA 1
ATOM 667 C C . TRP A 1 91 ? -6.936 6.283 -16.521 1.00 43.03 91 TRP A C 1
ATOM 669 O O . TRP A 1 91 ? -6.309 6.733 -17.476 1.00 43.03 91 TRP A O 1
ATOM 679 N N . SER A 1 92 ? -7.123 7.017 -15.417 1.00 53.62 92 SER A N 1
ATOM 680 C CA . SER A 1 92 ? -6.361 8.237 -15.181 1.00 53.62 92 SER A CA 1
ATOM 681 C C . SER A 1 92 ? -4.956 7.855 -14.703 1.00 53.62 92 SER A C 1
ATOM 683 O O . SER A 1 92 ? -4.712 7.596 -13.527 1.00 53.62 92 SER A O 1
ATOM 685 N N . TRP A 1 93 ? -4.008 7.865 -15.642 1.00 59.84 93 TRP A N 1
ATOM 686 C CA . TRP A 1 93 ? -2.563 7.621 -15.484 1.00 59.84 93 TRP A CA 1
ATOM 687 C C . 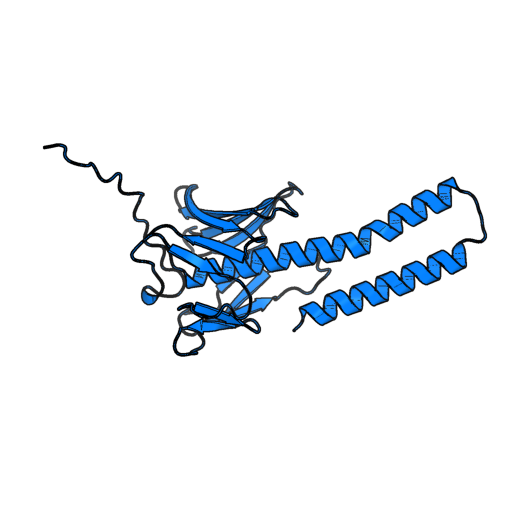TRP A 1 93 ? -1.847 8.595 -14.527 1.00 59.84 93 TRP A C 1
ATOM 689 O O . TRP A 1 93 ? -0.647 8.819 -14.640 1.00 59.84 93 TRP A O 1
ATOM 699 N N . LEU A 1 94 ? -2.566 9.225 -13.601 1.00 74.06 94 LEU A N 1
ATOM 700 C CA . LEU A 1 94 ? -2.069 10.249 -12.694 1.00 74.06 94 LEU A CA 1
ATOM 701 C C . LEU A 1 94 ? -2.120 9.816 -11.229 1.00 74.06 94 LEU A C 1
ATOM 703 O O . LEU A 1 94 ? -1.395 10.403 -10.426 1.00 74.06 94 LEU A O 1
ATOM 707 N N . THR A 1 95 ? -2.935 8.816 -10.869 1.00 81.50 95 THR A N 1
ATOM 708 C CA . THR A 1 95 ? -3.170 8.445 -9.463 1.00 81.50 95 THR A CA 1
ATOM 709 C C . THR A 1 95 ? -3.025 6.950 -9.236 1.00 81.50 95 THR A C 1
ATOM 711 O O . THR A 1 95 ? -3.839 6.177 -9.719 1.00 81.50 95 THR A O 1
ATOM 714 N N . LEU A 1 96 ? -2.057 6.557 -8.412 1.00 83.81 96 LEU A N 1
ATOM 715 C CA . LEU A 1 96 ? -1.911 5.187 -7.939 1.00 83.81 96 LEU A CA 1
ATOM 716 C C . LEU A 1 96 ? -2.870 4.942 -6.775 1.00 83.81 96 LEU A C 1
ATOM 718 O O . LEU A 1 96 ? -2.786 5.629 -5.749 1.00 83.81 96 LEU A O 1
ATOM 722 N N . THR A 1 97 ? -3.746 3.951 -6.926 1.00 86.75 97 THR A N 1
ATOM 723 C CA . THR A 1 97 ? -4.766 3.618 -5.926 1.00 86.75 97 THR A CA 1
ATOM 724 C C . THR A 1 97 ? -4.690 2.148 -5.550 1.00 86.75 97 THR A C 1
ATOM 726 O O . THR A 1 97 ? -4.755 1.295 -6.424 1.00 86.75 97 THR A O 1
ATOM 729 N N . HIS A 1 98 ? -4.579 1.854 -4.256 1.00 88.94 98 HIS A N 1
ATOM 730 C CA . HIS A 1 98 ? -4.721 0.494 -3.733 1.00 88.94 98 HIS A CA 1
ATOM 731 C C . HIS A 1 98 ? -5.946 0.428 -2.830 1.00 88.94 98 HIS A C 1
ATOM 733 O O . HIS A 1 98 ? -6.181 1.336 -2.026 1.00 88.94 98 HIS A O 1
ATOM 739 N N . THR A 1 99 ? -6.725 -0.637 -2.971 1.00 89.56 99 THR A N 1
ATOM 740 C CA . THR A 1 99 ? -7.895 -0.912 -2.142 1.00 89.56 99 THR A CA 1
ATOM 741 C C . THR A 1 99 ? -7.765 -2.255 -1.454 1.00 89.56 99 THR A C 1
ATOM 743 O O . THR A 1 99 ? -7.347 -3.243 -2.047 1.00 89.56 99 THR A O 1
ATOM 746 N N . TRP A 1 100 ? -8.159 -2.273 -0.190 1.00 90.69 100 TRP A N 1
ATOM 747 C CA . TRP A 1 100 ? -8.287 -3.458 0.633 1.00 90.69 100 TRP A CA 1
ATOM 748 C C . TRP A 1 100 ? -9.755 -3.592 1.026 1.00 90.69 100 TRP A C 1
ATOM 750 O O . TRP A 1 100 ? -10.307 -2.725 1.706 1.00 90.69 100 TRP A O 1
ATOM 760 N N . ARG A 1 101 ? -10.408 -4.654 0.555 1.00 86.00 101 ARG A N 1
ATOM 761 C CA . ARG A 1 101 ? -11.800 -4.945 0.910 1.00 86.00 101 ARG A CA 1
ATOM 762 C C . ARG A 1 101 ? -11.886 -5.403 2.363 1.00 86.00 101 ARG A C 1
ATOM 764 O O . ARG A 1 101 ? -11.120 -6.268 2.775 1.00 86.00 101 ARG A O 1
ATOM 771 N N . LEU A 1 102 ? -12.805 -4.802 3.113 1.00 80.31 102 LEU A N 1
ATOM 772 C CA . LEU A 1 102 ? -13.028 -5.100 4.529 1.00 80.31 102 LEU A CA 1
ATOM 773 C C . LEU A 1 102 ? -14.180 -6.086 4.722 1.00 80.31 102 LEU A C 1
ATOM 775 O O . LEU A 1 102 ? -14.129 -6.924 5.613 1.00 80.31 102 LEU A O 1
ATOM 779 N N . ASP A 1 103 ? -15.206 -5.988 3.879 1.00 75.12 103 ASP A N 1
ATOM 780 C CA . ASP A 1 103 ? -16.366 -6.869 3.896 1.00 75.12 103 ASP A CA 1
ATOM 781 C C . ASP A 1 103 ? -16.877 -7.164 2.471 1.00 75.12 103 ASP A C 1
ATOM 783 O O . ASP A 1 103 ? -16.482 -6.541 1.473 1.00 75.12 103 ASP A O 1
ATOM 787 N N . ASP A 1 104 ? -17.794 -8.128 2.378 1.00 72.88 104 ASP A N 1
ATOM 788 C CA . ASP A 1 104 ? -18.518 -8.435 1.141 1.00 72.88 104 ASP A CA 1
ATOM 789 C C . ASP A 1 104 ? -19.605 -7.394 0.824 1.00 72.88 104 ASP A C 1
ATOM 791 O O . ASP A 1 104 ? -20.093 -7.319 -0.306 1.00 72.88 104 ASP A O 1
ATOM 795 N N . HIS A 1 105 ? -19.958 -6.554 1.802 1.00 70.12 105 HIS A N 1
ATOM 796 C CA . HIS A 1 105 ? -21.010 -5.541 1.716 1.00 70.12 105 HIS A CA 1
ATOM 797 C C . HIS A 1 105 ? -20.563 -4.227 1.051 1.00 70.12 105 HIS A C 1
ATOM 799 O O . HIS A 1 105 ? -21.395 -3.350 0.809 1.00 70.12 105 HIS A O 1
ATOM 805 N N . GLY A 1 106 ? -19.284 -4.105 0.688 1.00 72.38 106 GLY A N 1
ATOM 806 C CA . GLY A 1 106 ? -18.742 -3.009 -0.118 1.00 72.38 106 GLY A CA 1
ATOM 807 C C . GLY A 1 106 ? -17.877 -2.008 0.649 1.00 72.38 106 GLY A C 1
ATOM 808 O O . GLY A 1 106 ? -17.431 -1.026 0.052 1.00 72.38 106 GLY A O 1
ATOM 809 N N . SER A 1 107 ? -17.607 -2.246 1.932 1.00 82.44 107 SER A N 1
ATOM 810 C CA . SER A 1 107 ? -16.658 -1.468 2.720 1.00 82.44 107 SER A CA 1
ATOM 811 C C . SER A 1 107 ? -15.227 -1.767 2.279 1.00 82.44 107 SER A C 1
ATOM 813 O O . SER A 1 107 ? -14.807 -2.923 2.174 1.00 82.44 107 SER A O 1
ATOM 815 N N . ALA A 1 108 ? -14.440 -0.720 2.042 1.00 88.06 108 ALA A N 1
ATOM 816 C CA . ALA A 1 108 ? -13.051 -0.872 1.624 1.00 88.06 108 ALA A CA 1
ATOM 817 C C . ALA A 1 108 ? -12.158 0.223 2.202 1.00 88.06 108 ALA A C 1
ATOM 819 O O . ALA A 1 108 ? -12.510 1.402 2.205 1.00 88.06 108 ALA A O 1
ATOM 820 N N . LEU A 1 109 ? -10.957 -0.151 2.626 1.00 90.31 109 LEU A N 1
ATOM 821 C CA . LEU A 1 109 ? -9.892 0.787 2.940 1.00 90.31 109 LEU A CA 1
ATOM 822 C C . LEU A 1 109 ? -9.129 1.111 1.654 1.00 90.31 109 LEU A C 1
ATOM 824 O O . LEU A 1 109 ? -8.718 0.220 0.917 1.00 90.31 109 LEU A O 1
ATOM 828 N N . ARG A 1 110 ? -8.928 2.393 1.363 1.00 91.81 110 ARG A N 1
ATOM 829 C CA . ARG A 1 110 ? -8.289 2.857 0.130 1.00 91.81 110 ARG A CA 1
ATOM 830 C C . ARG A 1 110 ? -7.142 3.795 0.439 1.00 91.81 110 ARG A C 1
ATOM 832 O O . ARG A 1 110 ? -7.333 4.752 1.179 1.00 91.81 110 ARG A O 1
ATOM 839 N N . ILE A 1 111 ? -6.002 3.601 -0.214 1.00 91.88 111 ILE A N 1
ATOM 840 C CA . ILE A 1 111 ? -4.921 4.587 -0.288 1.00 91.88 111 ILE A CA 1
ATOM 841 C C . ILE A 1 111 ? -4.830 5.118 -1.714 1.00 91.88 111 ILE A C 1
ATOM 843 O O . ILE A 1 111 ? -4.822 4.350 -2.675 1.00 91.88 111 ILE A O 1
ATOM 847 N N . ALA A 1 112 ? -4.778 6.438 -1.854 1.00 90.06 112 ALA A N 1
ATOM 848 C CA . ALA A 1 112 ? -4.664 7.102 -3.144 1.00 90.06 112 ALA A CA 1
ATOM 849 C C . ALA A 1 112 ? -3.621 8.216 -3.080 1.00 90.06 112 ALA A C 1
ATOM 851 O O . ALA A 1 112 ? -3.605 9.029 -2.154 1.00 90.06 112 ALA A O 1
ATOM 852 N N . GLY A 1 113 ? -2.754 8.271 -4.084 1.00 87.12 113 G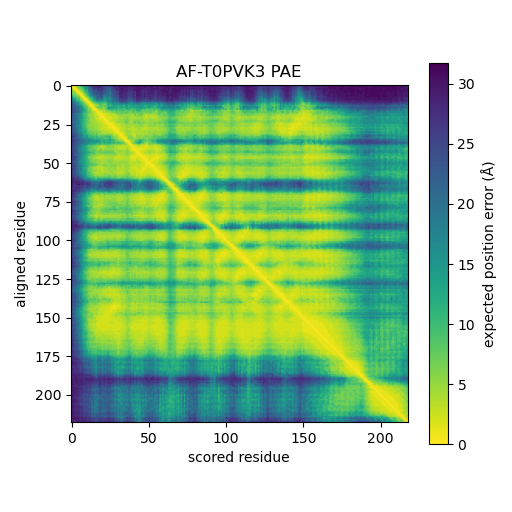LY A N 1
ATOM 853 C CA . GLY A 1 113 ? -1.754 9.321 -4.227 1.00 87.12 113 GLY A CA 1
ATOM 854 C C . GLY A 1 113 ? -1.322 9.452 -5.678 1.00 87.12 113 GLY A C 1
ATOM 855 O O . GLY A 1 113 ? -1.382 8.486 -6.438 1.00 87.12 113 GLY A O 1
ATOM 856 N N . ARG A 1 114 ? -0.887 10.649 -6.083 1.00 86.75 114 ARG A N 1
ATOM 857 C CA . ARG A 1 114 ? -0.400 10.849 -7.453 1.00 86.75 114 ARG A CA 1
ATOM 858 C C . ARG A 1 114 ? 0.831 9.982 -7.732 1.00 86.75 114 ARG A C 1
ATOM 860 O O . ARG A 1 114 ? 1.585 9.653 -6.813 1.00 86.75 114 ARG A O 1
ATOM 867 N N . PHE A 1 115 ? 1.062 9.623 -8.987 1.00 78.81 115 PHE A N 1
ATOM 868 C CA . PHE A 1 115 ? 2.317 8.978 -9.371 1.00 78.81 115 PHE A CA 1
ATOM 869 C C . PHE A 1 115 ? 3.518 9.869 -9.042 1.00 78.81 115 PHE A C 1
ATOM 871 O O . PHE A 1 115 ? 3.451 11.091 -9.165 1.00 78.81 115 PHE A O 1
ATOM 878 N N . TYR A 1 116 ? 4.587 9.250 -8.542 1.00 76.50 116 TYR A N 1
ATOM 879 C CA . TYR A 1 116 ? 5.792 9.897 -8.008 1.00 76.50 116 TYR A CA 1
ATOM 880 C C . TYR A 1 116 ? 5.559 10.843 -6.825 1.00 76.50 116 TYR A C 1
ATOM 882 O O . TYR A 1 116 ? 6.496 11.494 -6.356 1.00 76.50 116 TYR A O 1
ATOM 890 N N . SER A 1 117 ? 4.336 10.896 -6.293 1.00 82.81 117 SER A N 1
ATOM 891 C CA . SER A 1 117 ? 4.014 11.716 -5.135 1.00 82.81 117 SER A CA 1
ATOM 892 C C . SER A 1 117 ? 4.737 11.210 -3.896 1.00 82.81 117 SER A C 1
ATOM 894 O O . SER A 1 117 ? 4.889 10.009 -3.659 1.00 82.81 117 SER A O 1
ATOM 896 N N . SER A 1 118 ? 5.139 12.150 -3.048 1.00 85.69 118 SER A N 1
ATOM 897 C CA . SER A 1 118 ? 5.554 11.828 -1.691 1.00 85.69 118 SER A CA 1
ATOM 898 C C . SER A 1 118 ? 4.377 11.630 -0.750 1.00 85.69 118 SER A C 1
ATOM 900 O O . SER A 1 118 ? 4.605 11.149 0.345 1.00 85.69 118 SER A O 1
ATOM 902 N N . ASN A 1 119 ? 3.160 12.018 -1.120 1.00 91.38 119 ASN A N 1
ATOM 903 C CA . ASN A 1 119 ? 2.021 12.057 -0.208 1.00 91.38 119 ASN A CA 1
ATOM 904 C C . ASN A 1 119 ? 0.849 11.241 -0.758 1.00 91.38 119 ASN A C 1
ATOM 906 O O . ASN A 1 119 ? 0.595 11.253 -1.969 1.00 91.38 119 ASN A O 1
ATOM 910 N N . ALA A 1 120 ? 0.126 10.586 0.145 1.00 91.12 120 ALA A N 1
ATOM 911 C CA . ALA A 1 120 ? -1.095 9.850 -0.142 1.00 91.12 120 ALA A CA 1
ATOM 912 C C . ALA A 1 120 ? -2.151 10.116 0.933 1.00 91.12 120 ALA A C 1
ATOM 914 O O . ALA A 1 120 ? -1.840 10.418 2.087 1.00 91.12 120 ALA A O 1
ATOM 915 N N . THR A 1 121 ? -3.408 9.970 0.548 1.00 92.94 121 THR A N 1
ATOM 916 C CA . THR A 1 121 ? -4.557 10.023 1.451 1.00 92.94 121 THR A CA 1
ATOM 917 C C . THR A 1 121 ? -5.131 8.630 1.608 1.00 92.94 121 THR A C 1
ATOM 919 O O . THR A 1 121 ? -5.296 7.921 0.612 1.00 92.94 121 THR A O 1
ATOM 922 N N . ILE A 1 122 ? -5.457 8.258 2.842 1.00 92.69 122 ILE A N 1
ATOM 923 C CA . ILE A 1 122 ? -6.112 6.995 3.156 1.00 92.69 122 ILE A CA 1
ATOM 924 C C . ILE A 1 122 ? -7.545 7.301 3.568 1.00 92.69 122 ILE A C 1
ATOM 926 O O . ILE A 1 122 ? -7.799 8.132 4.444 1.00 92.69 122 ILE A O 1
ATOM 930 N N . SER A 1 123 ? -8.481 6.637 2.909 1.00 91.25 123 SER A N 1
ATOM 931 C CA . SER A 1 123 ? -9.909 6.831 3.090 1.00 91.25 123 SER A CA 1
ATOM 932 C C . SER A 1 123 ? -10.622 5.499 3.218 1.00 91.25 123 SER A C 1
ATOM 934 O O . SER A 1 123 ? -10.266 4.548 2.528 1.00 91.25 123 SER A O 1
ATOM 936 N N . VAL A 1 124 ? -11.671 5.461 4.021 1.00 88.88 124 VAL A N 1
ATOM 937 C CA . VAL A 1 124 ? -12.592 4.333 4.111 1.00 88.88 124 VAL A CA 1
ATOM 938 C C . VAL A 1 124 ? -13.778 4.636 3.212 1.00 88.88 124 VAL A C 1
ATOM 940 O O . VAL A 1 124 ? -14.394 5.698 3.311 1.00 88.88 124 VAL A O 1
ATOM 943 N N . LEU A 1 125 ? -14.045 3.719 2.293 1.00 87.06 125 LEU A N 1
ATOM 944 C CA . LEU A 1 125 ? -15.248 3.690 1.485 1.00 87.06 125 LEU A CA 1
ATOM 945 C C . LEU A 1 125 ? -16.300 2.912 2.267 1.00 87.06 125 LEU A C 1
ATOM 947 O O . LEU A 1 125 ? -16.077 1.747 2.591 1.00 87.06 125 LEU A O 1
ATOM 951 N N . LEU A 1 126 ? -17.417 3.562 2.571 1.00 83.94 126 LEU A N 1
ATOM 952 C CA . LEU A 1 126 ? -18.566 2.933 3.212 1.00 83.94 126 LEU A CA 1
ATOM 953 C C . LEU A 1 126 ? -19.519 2.354 2.149 1.00 83.94 126 LEU A C 1
ATOM 955 O O . LEU A 1 126 ? -19.541 2.850 1.016 1.00 83.94 126 LEU A O 1
ATOM 959 N N . PRO A 1 127 ? -20.380 1.380 2.500 1.00 78.19 127 PRO A N 1
ATOM 960 C CA . PRO A 1 127 ? -21.393 0.834 1.587 1.00 78.19 127 PRO A CA 1
ATOM 961 C C . PRO A 1 127 ? -22.342 1.906 1.027 1.00 78.19 127 PRO A C 1
ATOM 963 O O . PRO A 1 127 ? -22.849 1.793 -0.087 1.00 78.19 127 PRO A O 1
ATOM 966 N N . THR A 1 128 ? -22.526 3.002 1.770 1.00 76.81 128 THR A N 1
ATOM 967 C CA . THR A 1 128 ? -23.289 4.198 1.378 1.00 76.81 128 THR A CA 1
ATOM 968 C C . THR A 1 128 ? -22.613 5.038 0.286 1.00 76.81 128 THR A C 1
ATOM 970 O O . THR A 1 128 ? -23.175 6.043 -0.143 1.00 76.81 128 THR A O 1
ATOM 973 N N . ARG A 1 129 ? -21.423 4.636 -0.190 1.00 75.56 129 ARG A N 1
ATOM 974 C CA . ARG A 1 129 ? -20.513 5.390 -1.078 1.00 75.56 129 ARG A CA 1
ATOM 975 C C . ARG A 1 129 ? -19.948 6.670 -0.468 1.00 75.56 129 ARG A C 1
ATOM 977 O O . ARG A 1 129 ? -19.315 7.460 -1.171 1.00 75.56 129 ARG A O 1
ATOM 984 N N . GLU A 1 130 ? -20.130 6.867 0.829 1.00 81.75 130 GLU A N 1
ATOM 985 C CA . GLU A 1 130 ? -19.437 7.918 1.554 1.00 81.75 130 GLU A CA 1
ATOM 986 C C . GLU A 1 130 ? -17.948 7.577 1.663 1.00 81.75 130 GLU A C 1
ATOM 988 O O . GLU A 1 130 ? -17.558 6.426 1.877 1.00 81.75 130 GLU A O 1
ATOM 993 N N . VAL A 1 131 ? -17.108 8.593 1.476 1.00 84.81 131 VAL A N 1
ATOM 994 C CA . VAL A 1 131 ? -15.653 8.475 1.561 1.00 84.81 131 VAL A CA 1
ATOM 995 C C . VAL A 1 131 ? -15.201 9.272 2.770 1.00 84.81 131 VAL A C 1
ATOM 997 O O . VAL A 1 131 ? -15.231 10.502 2.751 1.00 84.81 131 VAL A O 1
ATOM 1000 N N . LEU A 1 132 ? -14.756 8.572 3.809 1.00 86.19 132 LEU A N 1
ATOM 1001 C CA . LEU A 1 132 ? -14.224 9.194 5.013 1.00 86.19 132 LEU A CA 1
ATOM 1002 C C . LEU A 1 132 ? -12.699 9.145 4.989 1.00 86.19 132 LEU A C 1
ATOM 1004 O O . LEU A 1 132 ? -12.115 8.070 4.883 1.00 86.19 132 LEU A O 1
ATOM 1008 N N . GLN A 1 133 ? -12.031 10.289 5.098 1.00 88.25 133 GLN A N 1
ATOM 1009 C CA . GLN A 1 133 ? -10.577 10.317 5.238 1.00 88.25 133 GLN A CA 1
ATOM 1010 C C . GLN A 1 133 ? -10.183 9.934 6.667 1.00 88.25 133 GLN A C 1
ATOM 1012 O O . GLN A 1 133 ? -10.634 10.561 7.621 1.00 88.25 133 GLN A O 1
ATOM 1017 N N . VAL A 1 134 ? -9.323 8.925 6.798 1.00 88.94 134 VAL A N 1
ATOM 1018 C CA . VAL A 1 134 ? -8.930 8.351 8.096 1.00 88.94 134 VAL A CA 1
ATOM 1019 C C . VAL A 1 134 ? -7.440 8.483 8.388 1.00 88.94 134 VAL A C 1
ATOM 1021 O O . VAL A 1 134 ? -7.029 8.387 9.541 1.00 88.94 134 VAL A O 1
ATOM 1024 N N . ALA A 1 135 ? -6.616 8.711 7.361 1.00 89.06 135 ALA A N 1
ATOM 1025 C CA . ALA A 1 135 ? -5.192 8.948 7.547 1.00 89.06 135 ALA A CA 1
ATOM 1026 C C . ALA A 1 135 ? -4.548 9.692 6.370 1.00 89.06 135 ALA A C 1
ATOM 1028 O O . ALA A 1 135 ? -5.075 9.760 5.254 1.00 89.06 135 ALA A O 1
ATOM 1029 N N . THR A 1 136 ? -3.363 10.239 6.621 1.00 92.12 136 THR A N 1
ATOM 1030 C CA . THR A 1 136 ? -2.485 10.838 5.609 1.00 92.12 136 THR A CA 1
ATOM 1031 C C . THR A 1 136 ? -1.104 10.219 5.696 1.00 92.12 136 THR A C 1
ATOM 1033 O O . THR A 1 136 ? -0.516 10.194 6.774 1.00 92.12 136 THR A O 1
ATOM 1036 N N . ALA A 1 137 ? -0.566 9.763 4.569 1.00 91.06 137 ALA A N 1
ATOM 1037 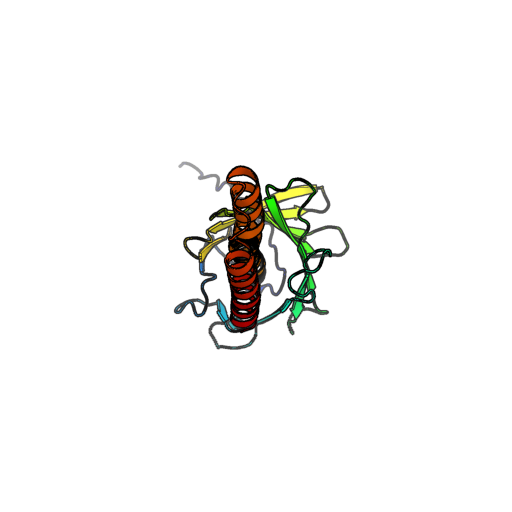C CA . ALA A 1 137 ? 0.756 9.155 4.490 1.00 91.06 137 ALA A CA 1
ATOM 1038 C C . ALA A 1 137 ? 1.746 10.060 3.751 1.00 91.06 137 ALA A C 1
ATOM 1040 O O . ALA A 1 137 ? 1.410 10.689 2.745 1.00 91.06 137 ALA A O 1
ATOM 1041 N N . SER A 1 138 ? 2.992 10.069 4.218 1.00 89.25 138 SER A N 1
ATOM 1042 C CA . SER A 1 138 ? 4.138 10.686 3.562 1.00 89.25 138 SER A CA 1
ATOM 1043 C C . SER A 1 138 ? 5.213 9.638 3.279 1.00 89.25 138 SER A C 1
ATOM 1045 O O . SER A 1 138 ? 5.932 9.209 4.170 1.00 89.25 138 SER A O 1
ATOM 1047 N N . ARG A 1 139 ? 5.385 9.258 2.010 1.00 84.31 139 ARG A N 1
ATOM 1048 C CA . ARG A 1 139 ? 6.484 8.426 1.490 1.00 84.31 139 ARG A CA 1
ATOM 1049 C C . ARG A 1 139 ? 7.856 9.017 1.772 1.00 84.31 139 ARG A C 1
ATOM 1051 O O . ARG A 1 139 ? 8.792 8.272 2.031 1.00 84.31 139 ARG A O 1
ATOM 1058 N N . ARG A 1 140 ? 7.989 10.343 1.660 1.00 83.88 140 ARG A N 1
ATOM 1059 C CA . ARG A 1 140 ? 9.283 11.020 1.835 1.00 83.88 140 ARG A CA 1
ATOM 1060 C C . ARG A 1 140 ? 9.778 10.876 3.268 1.00 83.88 140 ARG A C 1
ATOM 1062 O O . ARG A 1 140 ? 10.958 10.631 3.467 1.00 83.88 140 ARG A O 1
ATOM 1069 N N . LEU A 1 141 ? 8.871 11.034 4.227 1.00 81.50 141 LEU A N 1
ATOM 1070 C CA . LEU A 1 141 ? 9.167 10.877 5.649 1.00 81.50 141 LEU A CA 1
ATOM 1071 C C . LEU A 1 141 ? 8.990 9.431 6.127 1.00 81.50 141 LEU A C 1
ATOM 1073 O O . LEU A 1 141 ? 9.421 9.102 7.220 1.00 81.50 141 LEU A O 1
ATOM 1077 N N . GLN A 1 142 ? 8.378 8.580 5.301 1.00 85.31 142 GLN A N 1
ATOM 1078 C CA . GLN A 1 142 ? 7.951 7.223 5.642 1.00 85.31 142 GLN A CA 1
ATOM 1079 C C . GLN A 1 142 ? 7.036 7.191 6.872 1.00 85.31 142 GLN A C 1
ATOM 1081 O O . GLN A 1 142 ? 7.094 6.264 7.669 1.00 85.31 142 GLN A O 1
ATOM 1086 N N . THR A 1 143 ? 6.177 8.202 7.022 1.00 90.12 143 THR A N 1
ATOM 1087 C CA . THR A 1 143 ? 5.267 8.344 8.164 1.00 90.12 143 THR A CA 1
ATOM 1088 C C . THR A 1 143 ? 3.809 8.390 7.741 1.00 90.12 143 THR A C 1
ATOM 1090 O O . THR A 1 143 ? 3.470 8.894 6.669 1.00 90.12 143 THR A O 1
ATOM 1093 N N . VAL A 1 144 ? 2.926 7.885 8.594 1.00 91.69 144 VAL A N 1
ATOM 1094 C CA . VAL A 1 144 ? 1.477 7.962 8.427 1.00 91.69 144 VAL A CA 1
ATOM 1095 C C . VAL A 1 144 ? 0.845 8.553 9.677 1.00 91.69 144 VAL A C 1
ATOM 1097 O O . VAL A 1 144 ? 1.121 8.110 10.787 1.00 91.69 144 VAL A O 1
ATOM 1100 N N . THR A 1 145 ? 0.004 9.564 9.497 1.00 91.62 145 THR A N 1
ATOM 1101 C CA . THR A 1 145 ? -0.790 10.165 10.568 1.00 91.62 145 THR A CA 1
ATOM 1102 C C . THR A 1 145 ? -2.200 9.600 10.497 1.00 91.62 145 THR A C 1
ATOM 1104 O O . THR A 1 145 ? -2.899 9.813 9.507 1.00 91.62 145 THR A O 1
ATOM 1107 N N . LEU A 1 146 ? -2.581 8.870 11.539 1.00 89.94 146 LEU A N 1
ATOM 1108 C CA . LEU A 1 146 ? -3.834 8.136 11.686 1.00 89.94 146 LEU A CA 1
ATOM 1109 C C . LEU A 1 146 ? -4.782 8.891 12.607 1.00 89.94 146 LEU A C 1
ATOM 1111 O O . LEU A 1 146 ? -4.365 9.336 13.676 1.00 89.94 146 LEU A O 1
ATOM 1115 N N . GLU A 1 147 ? -6.049 8.999 12.222 1.00 89.31 147 GLU A N 1
ATOM 1116 C CA . GLU A 1 147 ? -7.106 9.450 13.125 1.00 89.31 147 GLU A CA 1
ATOM 1117 C C . GLU A 1 147 ? -7.423 8.381 14.189 1.00 89.31 147 GLU A C 1
ATOM 1119 O O . GLU A 1 147 ? -7.049 7.212 14.070 1.00 89.31 147 GLU A O 1
ATOM 1124 N N . ARG A 1 148 ? -8.105 8.787 15.267 1.00 84.94 148 ARG A N 1
ATOM 1125 C CA . ARG A 1 148 ? -8.546 7.858 16.323 1.00 84.94 148 ARG A CA 1
ATOM 1126 C C . ARG A 1 148 ? -9.510 6.805 15.759 1.00 84.94 148 ARG A C 1
ATOM 1128 O O . ARG A 1 148 ? -10.308 7.112 14.878 1.00 84.94 148 ARG A O 1
ATOM 1135 N N . GLY A 1 149 ? -9.500 5.603 16.325 1.00 81.50 149 GLY A N 1
ATOM 1136 C CA . GLY A 1 149 ? -10.412 4.522 15.943 1.00 81.50 149 GLY A CA 1
ATOM 1137 C C . GLY A 1 149 ? -9.995 3.758 14.684 1.00 81.50 149 GLY A C 1
ATOM 1138 O O . GLY A 1 149 ? -10.754 2.924 14.206 1.00 81.50 149 GLY A O 1
ATOM 1139 N N . VAL A 1 150 ? -8.799 4.003 14.151 1.00 85.19 150 VAL A N 1
ATOM 1140 C CA . VAL A 1 150 ? -8.298 3.329 12.948 1.00 85.19 150 VAL A CA 1
ATOM 1141 C C . VAL A 1 150 ? -7.316 2.228 13.337 1.00 85.19 150 VAL A C 1
ATOM 1143 O O . VAL A 1 150 ? -6.447 2.444 14.184 1.00 85.19 150 VAL A O 1
ATOM 1146 N N . ASP A 1 151 ? -7.443 1.063 12.704 1.00 87.56 151 ASP A N 1
ATOM 1147 C CA . ASP A 1 151 ? -6.477 -0.031 12.797 1.00 87.56 151 ASP A CA 1
ATOM 1148 C C . ASP A 1 151 ? -5.130 0.371 12.178 1.00 87.56 151 ASP A C 1
ATOM 1150 O O . ASP A 1 151 ? -4.978 0.524 10.958 1.00 87.56 151 ASP A O 1
ATOM 1154 N N . ALA A 1 152 ? -4.136 0.547 13.047 1.00 87.81 152 ALA A N 1
ATOM 1155 C CA . ALA A 1 152 ? -2.788 0.922 12.661 1.00 87.81 152 ALA A CA 1
ATOM 1156 C C . ALA A 1 152 ? -2.101 -0.145 11.797 1.00 87.81 152 ALA A C 1
ATOM 1158 O O . ALA A 1 152 ? -1.405 0.203 10.842 1.00 87.81 152 ALA A O 1
ATOM 1159 N N . ALA A 1 153 ? -2.297 -1.431 12.097 1.00 88.12 153 ALA A N 1
ATOM 1160 C CA . ALA A 1 153 ? -1.619 -2.520 11.403 1.00 88.12 153 ALA A CA 1
ATOM 1161 C C . ALA A 1 153 ? -2.058 -2.590 9.937 1.00 88.12 153 ALA A C 1
ATOM 1163 O O . ALA A 1 153 ? -1.222 -2.659 9.029 1.00 88.12 153 ALA A O 1
ATOM 1164 N N . ALA A 1 154 ? -3.362 -2.470 9.691 1.00 88.75 154 ALA A N 1
ATOM 1165 C CA . ALA A 1 154 ? -3.895 -2.527 8.338 1.00 88.75 154 ALA A CA 1
ATOM 1166 C C . ALA A 1 154 ? -3.448 -1.329 7.491 1.00 88.75 154 ALA A C 1
ATOM 1168 O O . ALA A 1 154 ? -3.040 -1.476 6.335 1.00 88.75 154 ALA A O 1
ATOM 1169 N N . VAL A 1 155 ? -3.446 -0.132 8.082 1.00 90.50 155 VAL A N 1
ATOM 1170 C CA . VAL A 1 155 ? -2.973 1.068 7.388 1.00 90.50 155 VAL A CA 1
ATOM 1171 C C . VAL A 1 155 ? -1.473 1.007 7.105 1.00 90.50 155 VAL A C 1
ATOM 1173 O O . VAL A 1 155 ? -1.055 1.440 6.030 1.00 90.50 155 VAL A O 1
ATOM 1176 N N . LEU A 1 156 ? -0.656 0.454 8.005 1.00 90.62 156 LEU A N 1
ATOM 1177 C CA . LEU A 1 156 ? 0.779 0.288 7.761 1.00 90.62 156 LEU A CA 1
ATOM 1178 C C . LEU A 1 156 ? 1.039 -0.639 6.567 1.00 90.62 156 LEU A C 1
ATOM 1180 O O . LEU A 1 156 ? 1.804 -0.267 5.675 1.00 90.62 156 LEU A O 1
ATOM 1184 N N . LEU A 1 157 ? 0.359 -1.788 6.482 1.00 89.88 157 LEU A N 1
ATOM 1185 C CA . LEU A 1 157 ? 0.459 -2.692 5.324 1.00 89.88 157 LEU A CA 1
ATOM 1186 C C . LEU A 1 157 ? 0.033 -2.006 4.018 1.00 89.88 157 LEU A C 1
ATOM 1188 O O . LEU A 1 157 ? 0.697 -2.137 2.985 1.00 89.88 157 LEU A O 1
ATOM 1192 N N . LEU A 1 158 ? -1.034 -1.210 4.065 1.00 90.56 158 LEU A N 1
ATOM 1193 C CA . LEU A 1 158 ? -1.509 -0.459 2.907 1.00 90.56 158 LEU A CA 1
ATOM 1194 C C . LEU A 1 158 ? -0.527 0.656 2.487 1.00 90.56 158 LEU A C 1
ATOM 1196 O O . LEU A 1 158 ? -0.279 0.867 1.300 1.00 90.56 158 LEU A O 1
ATOM 1200 N N . CYS A 1 159 ? 0.107 1.337 3.445 1.00 90.31 159 CYS A N 1
ATOM 1201 C CA . CYS A 1 159 ? 1.189 2.285 3.163 1.00 90.31 159 CYS A CA 1
ATOM 1202 C C . CYS A 1 159 ? 2.391 1.592 2.510 1.00 90.31 159 CYS A C 1
ATOM 1204 O O . CYS A 1 159 ? 3.032 2.167 1.625 1.00 90.31 159 CYS A O 1
ATOM 1206 N N . ARG A 1 160 ? 2.695 0.354 2.922 1.00 88.69 160 ARG A N 1
ATOM 1207 C CA . ARG A 1 160 ? 3.798 -0.434 2.365 1.00 88.69 160 ARG A CA 1
ATOM 1208 C C . ARG A 1 160 ? 3.576 -0.834 0.923 1.00 88.69 160 ARG A C 1
ATOM 1210 O O . ARG A 1 160 ? 4.465 -0.573 0.113 1.00 88.69 160 ARG A O 1
ATOM 1217 N N . THR A 1 161 ? 2.416 -1.396 0.598 1.00 87.31 161 THR A N 1
ATOM 1218 C CA . THR A 1 161 ? 2.065 -1.755 -0.788 1.00 87.31 161 THR A CA 1
ATOM 1219 C C . THR A 1 161 ? 2.158 -0.539 -1.710 1.00 87.31 161 THR A C 1
ATOM 1221 O O . THR A 1 161 ? 2.875 -0.569 -2.709 1.00 87.31 161 THR A O 1
ATOM 1224 N N . TRP A 1 162 ? 1.562 0.589 -1.312 1.00 87.81 162 TRP A N 1
ATOM 1225 C CA . TRP A 1 162 ? 1.606 1.821 -2.100 1.00 87.81 162 TRP A CA 1
ATOM 1226 C C . TRP A 1 162 ? 3.023 2.402 -2.248 1.00 87.81 162 TRP A C 1
ATOM 1228 O O . TRP A 1 162 ? 3.428 2.787 -3.345 1.00 87.81 162 TRP A O 1
ATOM 1238 N N . SER A 1 163 ? 3.807 2.453 -1.165 1.00 86.06 163 SER A N 1
ATOM 1239 C CA . SER A 1 163 ? 5.198 2.933 -1.206 1.00 86.06 163 SER A CA 1
ATOM 1240 C C . SER A 1 163 ? 6.069 2.064 -2.116 1.00 86.06 163 SER A C 1
ATOM 1242 O O . SER A 1 163 ? 6.875 2.593 -2.887 1.00 86.06 163 SER A O 1
ATOM 1244 N N . HIS A 1 164 ? 5.874 0.743 -2.061 1.00 81.19 164 HIS A N 1
ATOM 1245 C CA . HIS A 1 164 ? 6.554 -0.218 -2.920 1.00 81.19 164 HIS A CA 1
ATOM 1246 C C . HIS A 1 164 ? 6.209 0.020 -4.392 1.00 81.19 164 HIS A C 1
ATOM 1248 O O . HIS A 1 164 ? 7.107 0.246 -5.199 1.00 81.19 164 HIS A O 1
ATOM 1254 N N . ALA A 1 165 ? 4.922 0.085 -4.733 1.00 80.12 165 ALA A N 1
ATOM 1255 C CA . ALA A 1 165 ? 4.468 0.330 -6.099 1.00 80.12 165 ALA A CA 1
ATOM 1256 C C . ALA A 1 165 ? 4.979 1.674 -6.672 1.00 80.12 165 ALA A C 1
ATOM 1258 O O . ALA A 1 165 ? 5.362 1.753 -7.837 1.00 80.12 165 ALA A O 1
ATOM 1259 N N . GLN A 1 166 ? 5.100 2.727 -5.853 1.00 80.56 166 GLN A N 1
ATOM 1260 C CA . GLN A 1 166 ? 5.719 3.996 -6.275 1.00 80.56 166 GLN A CA 1
ATOM 1261 C C . GLN A 1 166 ? 7.222 3.874 -6.574 1.00 80.56 166 GLN A C 1
ATOM 1263 O O . GLN A 1 166 ? 7.739 4.579 -7.444 1.00 80.56 166 GLN A O 1
ATOM 1268 N N . ARG A 1 167 ? 7.955 3.038 -5.825 1.00 79.38 167 ARG A N 1
ATOM 1269 C CA . ARG A 1 167 ? 9.378 2.775 -6.102 1.00 79.38 167 ARG A CA 1
ATOM 1270 C C . ARG A 1 167 ? 9.536 1.930 -7.363 1.00 79.38 167 ARG A C 1
ATOM 1272 O O . ARG A 1 167 ? 10.379 2.273 -8.185 1.00 79.38 167 ARG A O 1
ATOM 1279 N N . ASP A 1 168 ? 8.700 0.910 -7.536 1.00 75.19 168 ASP A N 1
ATOM 1280 C CA . ASP A 1 168 ? 8.677 0.067 -8.735 1.00 75.19 168 ASP A CA 1
ATOM 1281 C C . ASP A 1 168 ? 8.403 0.899 -9.985 1.00 75.19 168 ASP A C 1
ATOM 1283 O O . ASP A 1 168 ? 9.125 0.787 -10.971 1.00 75.19 168 ASP A O 1
ATOM 1287 N N . LEU A 1 169 ? 7.421 1.800 -9.932 1.00 74.50 169 LEU A N 1
ATOM 1288 C CA . LEU A 1 169 ? 7.123 2.684 -11.052 1.00 74.50 169 LEU A CA 1
ATOM 1289 C C . LEU A 1 169 ? 8.293 3.621 -11.380 1.00 74.50 169 LEU A C 1
ATOM 1291 O O . LEU A 1 169 ? 8.608 3.842 -12.549 1.00 74.50 169 LEU A O 1
ATOM 1295 N N . MET A 1 170 ? 8.956 4.165 -10.356 1.00 74.38 170 MET A N 1
ATOM 1296 C CA . MET A 1 170 ? 10.135 5.013 -10.540 1.00 74.38 170 MET A CA 1
ATOM 1297 C C . MET A 1 170 ? 11.291 4.230 -11.166 1.00 74.38 170 MET A C 1
ATOM 1299 O O . MET A 1 170 ? 11.896 4.712 -12.119 1.00 74.38 170 MET A O 1
ATOM 1303 N N . ALA A 1 171 ? 11.563 3.016 -10.684 1.00 73.00 171 ALA A N 1
ATOM 1304 C CA . ALA A 1 171 ? 12.582 2.140 -11.250 1.00 73.00 171 ALA A CA 1
ATOM 1305 C C . ALA A 1 171 ? 12.247 1.750 -12.697 1.00 73.00 171 ALA A C 1
ATOM 1307 O O . ALA A 1 171 ? 13.083 1.910 -13.582 1.00 73.00 171 ALA A O 1
ATOM 1308 N N . SER A 1 172 ? 11.009 1.324 -12.956 1.00 69.62 172 SER A N 1
ATOM 1309 C CA . SER A 1 172 ? 10.536 0.961 -14.293 1.00 69.62 172 SER A CA 1
ATOM 1310 C C . SER A 1 172 ? 10.638 2.128 -15.269 1.00 69.62 172 SER A C 1
ATOM 1312 O O . SER A 1 172 ? 10.983 1.921 -16.423 1.00 69.62 172 SER A O 1
ATOM 1314 N N . THR A 1 173 ? 10.362 3.354 -14.830 1.00 70.12 173 THR A N 1
ATOM 1315 C CA . THR A 1 173 ? 10.438 4.540 -15.694 1.00 70.12 173 THR A CA 1
ATOM 1316 C C . THR A 1 173 ? 11.879 4.938 -15.975 1.00 70.12 173 THR A C 1
ATOM 1318 O O . THR A 1 173 ? 12.212 5.250 -17.113 1.00 70.12 173 THR A O 1
ATOM 1321 N N . LEU A 1 174 ? 12.760 4.866 -14.973 1.00 69.81 174 LEU A N 1
ATOM 1322 C CA . LEU A 1 174 ? 14.196 5.090 -15.172 1.00 69.81 174 LEU A CA 1
ATOM 1323 C C . LEU A 1 174 ? 14.816 4.079 -16.138 1.00 69.81 174 LEU A C 1
ATOM 1325 O O . LEU A 1 174 ? 15.757 4.421 -16.843 1.00 69.81 174 LEU A O 1
ATOM 1329 N N . VAL A 1 175 ? 14.284 2.860 -16.165 1.00 67.88 175 VAL A N 1
ATOM 1330 C CA . VAL A 1 175 ? 14.693 1.808 -17.093 1.00 67.88 175 VAL A CA 1
ATOM 1331 C C . VAL A 1 175 ? 14.060 1.979 -18.474 1.00 67.88 175 VAL A C 1
ATOM 1333 O O . VAL A 1 175 ? 14.742 1.768 -19.458 1.00 67.88 175 VAL A O 1
ATOM 1336 N N . ALA A 1 176 ? 12.776 2.328 -18.575 1.00 67.19 176 ALA A N 1
ATOM 1337 C CA . ALA A 1 176 ? 12.042 2.273 -19.845 1.00 67.19 176 ALA A CA 1
ATOM 1338 C C . ALA A 1 176 ? 12.118 3.561 -20.683 1.00 67.19 176 ALA A C 1
ATOM 1340 O O . ALA A 1 176 ? 11.843 3.529 -21.879 1.00 67.19 176 ALA A O 1
ATOM 1341 N N . VAL A 1 177 ? 12.428 4.708 -20.071 1.00 69.19 177 VAL A N 1
ATOM 1342 C CA . VAL A 1 177 ? 12.484 6.019 -20.747 1.00 69.19 177 VAL A CA 1
ATOM 1343 C C . VAL A 1 177 ? 13.774 6.276 -21.550 1.00 69.19 177 VAL A C 1
ATOM 1345 O O . VAL A 1 177 ? 13.675 6.921 -22.599 1.00 69.19 177 VAL A O 1
ATOM 1348 N N . PRO A 1 178 ? 14.975 5.821 -21.141 1.00 69.00 178 PRO A N 1
ATOM 1349 C CA . PRO A 1 178 ? 16.203 6.104 -21.883 1.00 69.00 178 PRO A CA 1
ATOM 1350 C C . PRO A 1 178 ? 16.198 5.513 -23.297 1.00 69.00 178 PRO A C 1
ATOM 1352 O O . PRO A 1 178 ? 16.570 6.221 -24.234 1.00 69.00 178 PRO A O 1
ATOM 1355 N N . LEU A 1 179 ? 15.718 4.277 -23.483 1.00 67.00 179 LEU A N 1
ATOM 1356 C CA . LEU A 1 179 ? 15.664 3.620 -24.792 1.00 67.00 179 LEU A CA 1
ATOM 1357 C C . LEU A 1 179 ? 14.906 4.416 -25.877 1.00 67.00 179 LEU A C 1
ATOM 1359 O O . LEU A 1 179 ? 15.511 4.717 -26.909 1.00 67.00 179 LEU A O 1
ATOM 1363 N N . PRO A 1 180 ? 13.624 4.809 -25.704 1.00 68.44 180 PRO A N 1
ATOM 1364 C CA . PRO A 1 180 ? 12.893 5.557 -26.726 1.00 68.44 180 PRO A CA 1
ATOM 1365 C C . PRO A 1 180 ? 13.486 6.948 -26.973 1.00 68.44 180 PRO A C 1
ATOM 1367 O O . PRO A 1 180 ? 13.512 7.386 -28.121 1.00 68.44 180 PRO A O 1
ATOM 1370 N N . ILE A 1 181 ? 14.013 7.627 -25.944 1.00 69.50 181 ILE A N 1
ATOM 1371 C CA . ILE A 1 181 ? 14.693 8.922 -26.119 1.00 69.50 181 ILE A CA 1
ATOM 1372 C C . ILE A 1 181 ? 15.970 8.744 -26.945 1.00 69.50 181 ILE A C 1
ATOM 1374 O O . ILE A 1 181 ? 16.216 9.511 -27.873 1.00 69.50 181 ILE A O 1
ATOM 1378 N N . PHE A 1 182 ? 16.772 7.722 -26.654 1.00 64.94 182 PHE A N 1
ATOM 1379 C CA . PHE A 1 182 ? 18.016 7.463 -27.372 1.00 64.94 18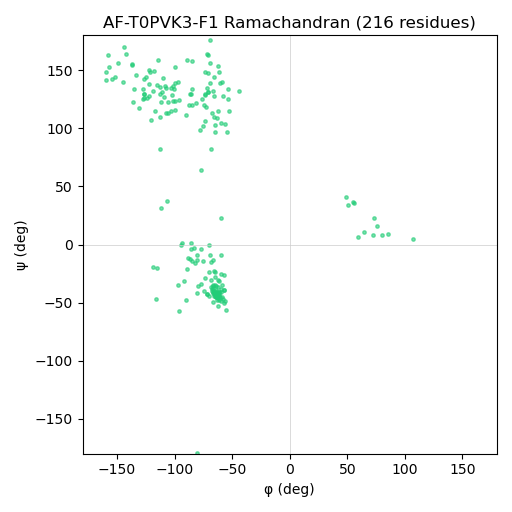2 PHE A CA 1
ATOM 1380 C C . PHE A 1 182 ? 17.771 7.011 -28.822 1.00 64.94 182 PHE A C 1
ATOM 1382 O O . PHE A 1 182 ? 18.492 7.441 -29.725 1.00 64.94 182 PHE A O 1
ATOM 1389 N N . VAL A 1 183 ? 16.723 6.216 -29.074 1.00 68.31 183 VAL A N 1
ATOM 1390 C CA . VAL A 1 183 ? 16.255 5.876 -30.432 1.00 68.31 183 VAL A CA 1
ATOM 1391 C C . VAL A 1 183 ? 15.830 7.135 -31.182 1.00 68.31 183 VAL A C 1
ATOM 1393 O O . VAL A 1 183 ? 16.280 7.348 -32.307 1.00 68.31 183 VAL A O 1
ATOM 1396 N N . LEU A 1 184 ? 15.021 7.994 -30.554 1.00 71.62 184 LEU A N 1
ATOM 1397 C CA . LEU A 1 184 ? 14.577 9.257 -31.140 1.00 71.62 184 LEU A CA 1
ATOM 1398 C C . LEU A 1 184 ? 15.781 10.132 -31.528 1.00 71.62 184 LEU A C 1
ATOM 1400 O O . LEU A 1 184 ? 15.881 10.568 -32.672 1.00 71.62 184 LEU A O 1
ATOM 1404 N N . VAL A 1 185 ? 16.735 10.330 -30.611 1.00 70.25 185 VAL A N 1
ATOM 1405 C CA . VAL A 1 185 ? 17.959 11.112 -30.858 1.00 70.25 185 VAL A CA 1
ATOM 1406 C C . VAL A 1 185 ? 18.800 10.497 -31.981 1.00 70.25 185 VAL A C 1
ATOM 1408 O O . VAL A 1 185 ? 19.259 11.221 -32.861 1.00 70.25 185 VAL A O 1
ATOM 1411 N N . SER A 1 186 ? 18.957 9.172 -32.011 1.00 66.81 186 SER A N 1
ATOM 1412 C CA . SER A 1 186 ? 19.723 8.477 -33.056 1.00 66.81 186 SER A CA 1
ATOM 1413 C C . SER A 1 186 ? 19.091 8.629 -34.446 1.00 66.81 186 SER A C 1
ATOM 1415 O O . SER A 1 186 ? 19.812 8.787 -35.432 1.00 66.81 186 SER A O 1
ATOM 1417 N N . PHE A 1 187 ? 17.754 8.648 -34.527 1.00 67.38 187 PHE A N 1
ATOM 1418 C CA . PHE A 1 187 ? 17.018 8.952 -35.759 1.00 67.38 187 PHE A CA 1
ATOM 1419 C C . PHE A 1 187 ? 17.258 10.390 -36.241 1.00 67.38 187 PHE A C 1
ATOM 1421 O O . PHE A 1 187 ? 17.449 10.602 -37.436 1.00 67.38 187 PHE A O 1
ATOM 1428 N N . PHE A 1 188 ? 17.291 11.369 -35.331 1.00 66.12 188 PHE A N 1
ATOM 1429 C CA . PHE A 1 188 ? 17.539 12.774 -35.683 1.00 66.12 188 PHE A CA 1
ATOM 1430 C C . PHE A 1 188 ? 18.997 13.068 -36.056 1.00 66.12 188 PHE A C 1
ATOM 1432 O O . PHE A 1 188 ? 19.249 13.968 -36.852 1.00 66.12 188 PHE A O 1
ATOM 1439 N N . VAL A 1 189 ? 19.954 12.320 -35.503 1.00 67.62 189 VAL A N 1
ATOM 1440 C CA . VAL A 1 189 ? 21.388 12.533 -35.757 1.00 67.62 189 VAL A CA 1
ATOM 1441 C C . VAL A 1 189 ? 21.862 11.826 -37.039 1.00 67.62 189 VAL A C 1
ATOM 1443 O O . VAL A 1 189 ? 22.910 12.182 -37.561 1.00 67.62 189 VAL A O 1
ATOM 1446 N N . ALA A 1 190 ? 21.079 10.899 -37.612 1.00 59.62 190 ALA A N 1
ATOM 1447 C CA . ALA A 1 190 ? 21.337 10.243 -38.906 1.00 59.62 190 ALA A CA 1
ATOM 1448 C C . ALA A 1 190 ? 22.757 9.651 -39.060 1.00 59.62 190 ALA A C 1
ATOM 1450 O O . ALA A 1 190 ? 23.332 9.640 -40.149 1.00 59.62 190 ALA A O 1
ATOM 1451 N N . VAL A 1 191 ? 23.339 9.143 -37.970 1.00 63.59 191 VAL A N 1
ATOM 1452 C CA . VAL A 1 191 ? 24.682 8.550 -37.983 1.00 63.59 191 VAL A CA 1
ATOM 1453 C C . VAL A 1 191 ? 24.570 7.020 -37.881 1.00 63.59 191 VAL A C 1
ATOM 1455 O O . VAL A 1 191 ? 24.183 6.495 -36.835 1.00 63.59 191 VAL A O 1
ATOM 1458 N N . PRO A 1 192 ? 24.941 6.268 -38.936 1.00 64.12 192 PRO A N 1
ATOM 1459 C CA . PRO A 1 192 ? 24.792 4.808 -38.987 1.00 64.12 192 PRO A CA 1
ATOM 1460 C C . PRO A 1 192 ? 25.727 4.040 -38.032 1.00 64.12 192 PRO A C 1
ATOM 1462 O O . PRO A 1 192 ? 25.562 2.839 -37.835 1.00 64.12 192 PRO A O 1
ATOM 1465 N N . TYR A 1 193 ? 26.691 4.712 -37.396 1.00 65.44 193 TYR A N 1
ATOM 1466 C CA . TYR A 1 193 ? 27.706 4.085 -36.540 1.00 65.44 193 TYR A CA 1
ATOM 1467 C C . TYR A 1 193 ? 27.278 3.869 -35.077 1.00 65.44 193 TYR A C 1
ATOM 1469 O O . TYR A 1 193 ? 28.060 3.348 -34.286 1.00 65.44 193 TYR A O 1
ATOM 1477 N N . HIS A 1 194 ? 26.051 4.231 -34.687 1.00 67.88 194 HIS A N 1
ATOM 1478 C CA . HIS A 1 194 ? 25.593 4.122 -33.293 1.00 67.88 194 HIS A CA 1
ATOM 1479 C C . HIS A 1 194 ? 25.017 2.752 -32.906 1.00 67.88 194 HIS A C 1
ATOM 1481 O O . HIS A 1 194 ? 24.720 2.530 -31.735 1.00 67.88 194 HIS A O 1
ATOM 1487 N N . TRP A 1 195 ? 24.901 1.802 -33.839 1.00 68.31 195 TRP A N 1
ATOM 1488 C CA . TRP A 1 195 ? 24.338 0.473 -33.561 1.00 68.31 195 TRP A CA 1
ATOM 1489 C C . TRP A 1 195 ? 25.051 -0.316 -32.438 1.00 68.31 195 TRP A C 1
ATOM 1491 O O . TRP A 1 195 ? 24.367 -0.919 -31.609 1.00 68.31 195 TRP A O 1
ATOM 1501 N N . PRO A 1 196 ? 26.395 -0.282 -32.309 1.00 73.94 196 PRO A N 1
ATOM 1502 C CA . PRO A 1 196 ? 27.083 -0.912 -31.179 1.00 73.94 196 PRO A CA 1
ATOM 1503 C C . PRO A 1 196 ? 26.767 -0.230 -29.841 1.00 73.94 196 PRO A C 1
ATOM 1505 O O . PRO A 1 196 ? 26.640 -0.897 -28.817 1.00 73.94 196 PRO A O 1
ATOM 1508 N N . VAL A 1 197 ? 26.592 1.097 -29.852 1.00 72.31 197 VAL A N 1
ATOM 1509 C CA . VAL A 1 197 ? 26.187 1.874 -28.670 1.00 72.31 197 VAL A CA 1
ATOM 1510 C C . VAL A 1 197 ? 24.750 1.522 -28.279 1.00 72.31 197 VAL A C 1
ATOM 1512 O O . VAL A 1 197 ? 24.477 1.317 -27.101 1.00 72.31 197 VAL A O 1
ATOM 1515 N N . PHE A 1 198 ? 23.858 1.354 -29.261 1.00 67.88 198 PHE A N 1
ATOM 1516 C CA . PHE A 1 198 ? 22.485 0.890 -29.055 1.00 67.88 198 PHE A CA 1
ATOM 1517 C C . PHE A 1 198 ? 22.440 -0.497 -28.402 1.00 67.88 198 PHE A C 1
ATOM 1519 O O . PHE A 1 198 ? 21.770 -0.676 -27.387 1.00 67.88 198 PHE A O 1
ATOM 1526 N N . ALA A 1 199 ? 23.204 -1.461 -28.925 1.00 71.62 199 ALA A N 1
ATOM 1527 C CA . ALA A 1 199 ? 23.296 -2.796 -28.337 1.00 71.62 199 ALA A CA 1
ATOM 1528 C C . ALA A 1 199 ? 23.853 -2.756 -26.901 1.00 71.62 199 ALA A C 1
ATOM 1530 O O . ALA A 1 199 ? 23.336 -3.442 -26.022 1.00 71.62 199 ALA A O 1
ATOM 1531 N N . GLY A 1 200 ? 24.863 -1.916 -26.642 1.00 76.56 200 GLY A N 1
ATOM 1532 C CA . GLY A 1 200 ? 25.425 -1.718 -25.304 1.00 76.56 200 GLY A CA 1
ATOM 1533 C C . GLY A 1 200 ? 24.426 -1.127 -24.304 1.00 76.56 200 GLY A C 1
ATOM 1534 O O . GLY A 1 200 ? 24.308 -1.636 -23.191 1.00 76.56 200 GLY A O 1
ATOM 1535 N N . ILE A 1 201 ? 23.671 -0.096 -24.703 1.00 73.88 201 ILE A N 1
ATOM 1536 C CA . ILE A 1 201 ? 22.631 0.525 -23.866 1.00 73.88 201 ILE A CA 1
ATOM 1537 C C . ILE A 1 201 ? 21.497 -0.464 -23.591 1.00 73.88 201 ILE A C 1
ATOM 1539 O O . ILE A 1 201 ? 21.074 -0.580 -22.446 1.00 73.88 201 ILE A O 1
ATOM 1543 N N . LEU A 1 202 ? 21.056 -1.228 -24.596 1.00 71.56 202 LEU A N 1
ATOM 1544 C CA . LEU A 1 202 ? 20.015 -2.243 -24.428 1.00 71.56 202 LEU A CA 1
ATOM 1545 C C . LEU A 1 202 ? 20.444 -3.335 -23.433 1.00 71.56 202 LEU A C 1
ATOM 1547 O O . LEU A 1 202 ? 19.677 -3.708 -22.550 1.00 71.56 202 LEU A O 1
ATOM 1551 N N . VAL A 1 203 ? 21.683 -3.829 -23.536 1.00 77.12 203 VAL A N 1
ATOM 1552 C CA . VAL A 1 203 ? 22.224 -4.815 -22.585 1.00 77.12 203 VAL A CA 1
ATOM 1553 C C . VAL A 1 203 ? 22.327 -4.223 -21.179 1.00 77.12 203 VAL A C 1
ATOM 1555 O O . VAL A 1 203 ? 21.975 -4.897 -20.210 1.00 77.12 203 VAL A O 1
ATOM 1558 N N . LEU A 1 204 ? 22.769 -2.968 -21.054 1.00 77.94 204 LEU A N 1
ATOM 1559 C CA . LEU A 1 204 ? 22.840 -2.275 -19.770 1.00 77.94 204 LEU A CA 1
ATOM 1560 C C . LEU A 1 204 ? 21.449 -2.076 -19.157 1.00 77.94 204 LEU A C 1
ATOM 1562 O O . LEU A 1 204 ? 21.291 -2.297 -17.961 1.00 77.94 204 LEU A O 1
ATOM 1566 N N . GLU A 1 205 ? 20.441 -1.718 -19.952 1.00 70.19 205 GLU A N 1
ATOM 1567 C CA . GLU A 1 205 ? 19.052 -1.611 -19.497 1.00 70.19 205 GLU A CA 1
ATOM 1568 C C . GLU A 1 205 ? 18.498 -2.959 -19.046 1.00 70.19 205 GLU A C 1
ATOM 1570 O O . GLU A 1 205 ? 17.908 -3.031 -17.970 1.00 70.19 205 GLU A O 1
ATOM 1575 N N . ILE A 1 206 ? 18.715 -4.039 -19.803 1.00 69.12 206 ILE A N 1
ATOM 1576 C CA . ILE A 1 206 ? 18.285 -5.386 -19.401 1.00 69.12 206 ILE A CA 1
ATOM 1577 C C . ILE A 1 206 ? 18.972 -5.783 -18.089 1.00 69.12 206 ILE A C 1
ATOM 1579 O O . ILE A 1 206 ? 18.312 -6.247 -17.159 1.00 69.12 206 ILE A O 1
ATOM 1583 N N . ALA A 1 207 ? 20.280 -5.551 -17.964 1.00 73.56 207 ALA A N 1
ATOM 1584 C CA . ALA A 1 207 ? 21.027 -5.844 -16.745 1.00 73.56 207 ALA A CA 1
ATOM 1585 C C . ALA A 1 207 ? 20.538 -5.002 -15.553 1.00 73.56 207 ALA A C 1
ATOM 1587 O O . ALA A 1 207 ? 20.326 -5.539 -14.466 1.00 73.56 207 ALA A O 1
ATOM 1588 N N . LEU A 1 208 ? 20.299 -3.703 -15.752 1.00 69.56 208 LEU A N 1
ATOM 1589 C CA . LEU A 1 208 ? 19.783 -2.801 -14.724 1.00 69.56 208 LEU A CA 1
ATOM 1590 C C . LEU A 1 208 ? 18.356 -3.187 -14.318 1.00 69.56 208 LEU A C 1
ATOM 1592 O O . LEU A 1 208 ? 18.056 -3.214 -13.128 1.00 69.56 208 LEU A O 1
ATOM 1596 N N . SER A 1 209 ? 17.509 -3.569 -15.276 1.00 63.12 209 SER A N 1
ATOM 1597 C CA . SER A 1 209 ? 16.168 -4.116 -15.036 1.00 63.12 209 SER A CA 1
ATOM 1598 C C . SER A 1 209 ? 16.237 -5.364 -14.171 1.00 63.12 209 SER A C 1
ATOM 1600 O O . SER A 1 209 ? 15.501 -5.484 -13.197 1.00 63.12 209 SER A O 1
ATOM 1602 N N . LEU A 1 210 ? 17.142 -6.294 -14.484 1.00 63.56 210 LEU A N 1
ATOM 1603 C CA . LEU A 1 210 ? 17.318 -7.535 -13.731 1.00 63.56 210 LEU A CA 1
ATOM 1604 C C . LEU A 1 210 ? 17.848 -7.274 -12.315 1.00 63.56 210 LEU A C 1
ATOM 1606 O O . LEU A 1 210 ? 17.364 -7.870 -11.358 1.00 63.56 210 LEU A O 1
ATOM 1610 N N . VAL A 1 211 ? 18.795 -6.349 -12.149 1.00 66.19 211 VAL A N 1
ATOM 1611 C CA . VAL A 1 211 ? 19.357 -5.988 -10.837 1.00 66.19 211 VAL A CA 1
ATOM 1612 C C . VAL A 1 211 ? 18.337 -5.237 -9.980 1.00 66.19 211 VAL A C 1
ATOM 1614 O O . VAL A 1 211 ? 18.173 -5.549 -8.798 1.00 66.19 211 VAL A O 1
ATOM 1617 N N . LEU A 1 212 ? 17.619 -4.275 -10.565 1.00 56.62 212 LEU A N 1
ATOM 1618 C CA . LEU A 1 212 ? 16.546 -3.546 -9.891 1.00 56.62 212 LEU A CA 1
ATOM 1619 C C . LEU A 1 212 ? 15.345 -4.452 -9.619 1.00 56.62 212 LEU A C 1
ATOM 1621 O O . LEU A 1 212 ? 14.699 -4.294 -8.605 1.00 56.62 212 LEU A O 1
ATOM 1625 N N . THR A 1 213 ? 15.048 -5.465 -10.423 1.00 52.53 213 THR A N 1
ATOM 1626 C CA . THR A 1 213 ? 13.992 -6.424 -10.051 1.00 52.53 213 THR A CA 1
ATOM 1627 C C . THR A 1 213 ? 14.462 -7.425 -8.993 1.00 52.53 213 THR A C 1
ATOM 1629 O O . THR A 1 213 ? 13.682 -7.797 -8.118 1.00 52.53 213 THR A O 1
ATOM 1632 N N . ALA A 1 214 ? 15.736 -7.832 -9.004 1.00 51.12 214 ALA A N 1
ATOM 1633 C CA . ALA A 1 214 ? 16.297 -8.771 -8.031 1.00 51.12 214 ALA A CA 1
ATOM 1634 C C . ALA A 1 214 ? 16.477 -8.160 -6.633 1.00 51.12 214 ALA A C 1
ATOM 1636 O O . ALA A 1 214 ? 16.132 -8.798 -5.641 1.00 51.12 214 ALA A O 1
ATOM 1637 N N . ARG A 1 215 ? 16.961 -6.914 -6.529 1.00 47.78 215 ARG A N 1
ATOM 1638 C CA . ARG A 1 215 ? 17.158 -6.230 -5.236 1.00 47.78 215 ARG A CA 1
ATOM 1639 C C . ARG A 1 215 ? 15.841 -5.966 -4.498 1.00 47.78 215 ARG A C 1
ATOM 1641 O O . ARG A 1 215 ? 15.840 -5.856 -3.280 1.00 47.78 215 ARG A O 1
ATOM 1648 N N . PHE A 1 216 ? 14.733 -5.906 -5.228 1.00 41.09 216 PHE A N 1
ATOM 1649 C CA . PHE A 1 216 ? 13.396 -5.644 -4.696 1.00 41.09 216 PHE A CA 1
ATOM 1650 C C . PHE A 1 216 ? 12.616 -6.943 -4.400 1.00 41.09 216 PHE A C 1
ATOM 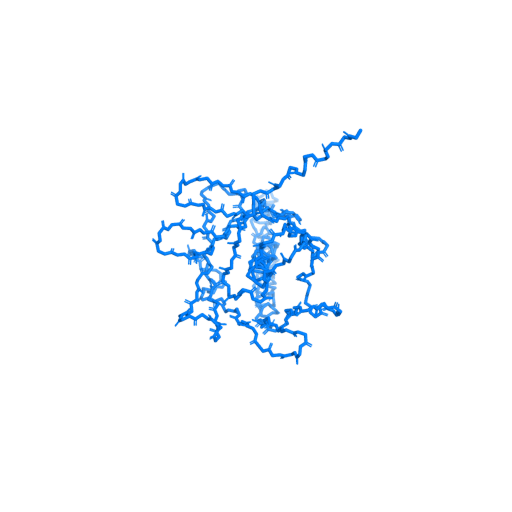1652 O O . PHE A 1 216 ? 11.489 -6.899 -3.917 1.00 41.09 216 PHE A O 1
ATOM 1659 N N . ARG A 1 217 ? 13.217 -8.120 -4.651 1.00 39.09 217 ARG A N 1
ATOM 1660 C CA . ARG A 1 217 ? 12.705 -9.425 -4.191 1.00 39.09 217 ARG A CA 1
ATOM 1661 C C . ARG A 1 217 ? 13.087 -9.751 -2.743 1.00 39.09 217 ARG A C 1
ATOM 1663 O O . ARG A 1 217 ? 12.478 -10.674 -2.197 1.00 39.09 217 ARG A O 1
ATOM 1670 N N . GLY A 1 218 ? 14.062 -9.047 -2.160 1.00 33.50 218 GLY A N 1
ATOM 1671 C CA . GLY A 1 218 ? 14.529 -9.215 -0.775 1.00 33.50 218 GLY A CA 1
ATOM 1672 C C . GLY A 1 218 ? 13.582 -8.589 0.230 1.00 33.50 218 GLY A C 1
ATOM 1673 O O . GLY A 1 218 ? 13.401 -7.359 0.144 1.00 33.50 218 GLY A O 1
#

Secondary structure (DSSP, 8-state):
-------------B-SS-GGGB-SS-EEEE-SBT-TT-SEEEETTEEEETT--EEEEEEE-SPTT-SSPPEEEEE-TTSSS-EEEEE---S-TTEEEEEEE--TTS-EEEEEEETT-SEEEEEEEPTTS-EEEEEEEETTTTEEEEPTTBBHHHHHHHHHHHHHHHHHHHHHHHHHSHHHHHHHHHHHHT-GGGHHHHHHHHHHHHHHHHHHHHHTT-

pLDDT: mean 75.4, std 14.92, range [31.53, 92.94]

Solvent-accessible surface area (backbone atoms only — not comparable to full-atom values): 12148 Å² total; per-residue (Å²): 137,83,82,77,76,74,79,70,69,79,75,61,69,44,62,75,58,44,70,88,42,35,29,91,51,66,46,75,46,64,64,38,76,68,43,78,99,44,66,54,31,41,47,91,54,30,34,21,40,69,89,65,48,83,55,32,36,56,42,73,75,58,65,93,90,57,93,60,71,50,35,31,40,39,42,37,92,67,41,99,58,73,43,58,37,36,42,65,50,55,94,58,93,54,42,50,27,40,36,30,69,73,50,96,76,54,28,28,45,33,42,39,26,45,66,84,49,45,50,32,44,28,29,39,35,40,67,87,71,48,74,44,79,47,32,43,36,29,61,78,79,27,33,34,40,36,41,43,28,34,22,50,63,50,52,42,55,52,51,45,56,53,50,48,53,47,50,51,52,51,52,50,45,69,52,60,50,55,58,61,52,50,51,52,51,48,64,75,65,71,57,88,81,48,59,68,57,51,54,50,51,52,52,51,38,52,51,48,49,51,50,60,53,53,66,69,72,102

Sequence (218 aa):
MRCAVDISAPAVSVAVLDARFVLAAKATLSFADDAQEQSLVYSRKTLRDAEGNEVATLRRTTGVCSTSDETFLVESALLAQPAEIVNTTGWSWLTLTHTWRLDDHGSALRIAGRFYSSNATISVLLPTREVLQVATASRRLQTVTLERGVDAAAVLLLCRTWSHAQRDLMASTLVAVPLPIFVLVSFFVAVPYHWPVFAGILVLEIALSLVLTARFRG